Protein AF-A0A0L8VCC1-F1 (afdb_monomer_lite)

InterPro domains:
  IPR014061 Lon-like protease BrxL-like [PF13337] (2-53)
  IPR032341 MITD1, C-terminal phospholipase D-like domain [PF16565] (124-212)
  IPR038113 MITD1, C-terminal phospholipase D-like domain superfamily [G3DSA:3.30.870.30] (110-212)

Organism: NCBI:txid1409788

Foldseek 3Di:
DQLVVQLVVCQCVVPVVNDDDPVRSVVSSLVSLQVVVVVLVVVCVVDVVCVVVDDFRWDADPVVRDIDGRYYLVCQQDPVNVVVVVVVVVVVVPPDDDDDDDDDDDDLDDDDDDDDDDDPPRDPDACCVVPLSPCQPAQEEEAEEAPCQDPVSLVNVLSNLVSVLVRDDQPGAHEYEYEYHDDPVRVVVSVVSQVVSCVVSVVSRYRYYYDD

Secondary structure (DSSP, 8-state):
-HHHHHHHHHHHHH-TT----HHHHHHHHHHHHHHHHHHHHHHHHH-GGGGGG----EEE-TTT--EEEPPPHHHHH-HHHHHHHHHHHHHHH--S---------------------PPTT-----HIIIIIHHHTT-SEEEEE-TTTTSHHHHHHHHHHHHHHHHHS-TT--EEEEEE----TTTHHHHHHHHHHHHHHHHTTTEEEEEE-

Structure (mmCIF, N/CA/C/O backbone):
data_AF-A0A0L8VCC1-F1
#
_entry.id   AF-A0A0L8VCC1-F1
#
loop_
_atom_site.group_PDB
_atom_site.id
_atom_site.type_symbol
_atom_site.label_atom_id
_atom_site.label_alt_id
_atom_site.label_comp_id
_atom_site.label_asym_id
_atom_site.label_entity_id
_atom_site.label_seq_id
_atom_site.pdbx_PDB_ins_code
_atom_site.Cartn_x
_atom_site.Cartn_y
_atom_site.Cartn_z
_atom_site.occupancy
_atom_site.B_iso_or_equiv
_atom_site.auth_seq_id
_atom_site.auth_comp_id
_atom_site.auth_asym_id
_atom_site.auth_atom_id
_atom_site.pdbx_PDB_model_num
ATOM 1 N N . MET A 1 1 ? 16.469 6.449 -30.226 1.00 66.38 1 MET A N 1
ATOM 2 C CA . MET A 1 1 ? 17.530 5.449 -30.531 1.00 66.38 1 MET A CA 1
ATOM 3 C C . MET A 1 1 ? 18.027 4.701 -29.289 1.00 66.38 1 MET A C 1
ATOM 5 O O . MET A 1 1 ? 18.102 3.482 -29.354 1.00 66.38 1 MET A O 1
ATOM 9 N N . ALA A 1 2 ? 18.342 5.375 -28.173 1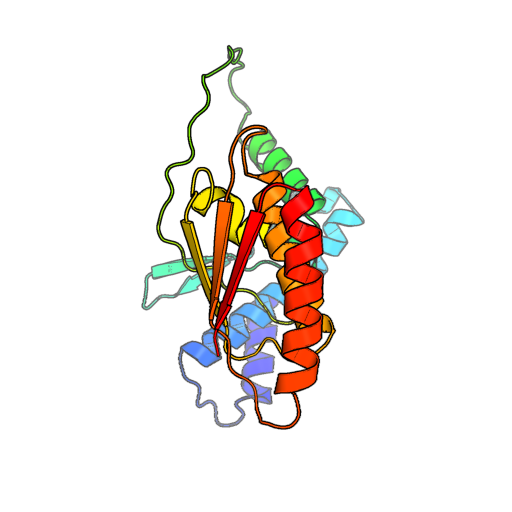.00 84.44 2 ALA A N 1
ATOM 10 C CA . ALA A 1 2 ? 18.934 4.735 -26.985 1.00 84.44 2 ALA A CA 1
ATOM 11 C C . ALA A 1 2 ? 18.072 3.614 -26.364 1.00 84.44 2 ALA A C 1
ATOM 13 O O . ALA A 1 2 ? 18.568 2.510 -26.177 1.00 84.44 2 ALA A O 1
ATOM 14 N N . ILE A 1 3 ? 16.772 3.857 -26.158 1.00 90.38 3 ILE A N 1
ATOM 15 C CA . ILE A 1 3 ? 15.832 2.883 -25.565 1.00 90.38 3 ILE A CA 1
ATOM 16 C C . ILE A 1 3 ? 15.789 1.574 -26.368 1.00 90.38 3 ILE A C 1
ATOM 18 O O . ILE A 1 3 ? 15.898 0.492 -25.806 1.00 90.38 3 ILE A O 1
ATOM 22 N N . ARG A 1 4 ? 15.727 1.654 -27.707 1.00 91.25 4 ARG A N 1
ATOM 23 C CA . ARG A 1 4 ? 15.721 0.464 -28.581 1.00 91.25 4 ARG A CA 1
ATOM 24 C C . ARG A 1 4 ? 16.999 -0.365 -28.444 1.00 91.25 4 ARG A C 1
ATOM 26 O O . ARG A 1 4 ? 16.939 -1.589 -28.510 1.00 91.25 4 ARG A O 1
ATOM 33 N N . LYS A 1 5 ? 18.151 0.295 -28.272 1.00 93.06 5 LYS A N 1
ATOM 34 C CA . LYS A 1 5 ? 19.434 -0.387 -28.052 1.00 93.06 5 LYS A CA 1
ATOM 35 C C . LYS A 1 5 ? 19.466 -1.066 -26.683 1.00 93.06 5 LYS A C 1
ATOM 37 O O . LYS A 1 5 ? 19.879 -2.217 -26.619 1.00 93.06 5 LYS A O 1
ATOM 42 N N . ALA A 1 6 ? 18.993 -0.385 -25.636 1.00 92.62 6 ALA A N 1
ATOM 43 C CA . ALA A 1 6 ? 18.894 -0.943 -24.288 1.00 92.62 6 ALA A CA 1
ATOM 44 C C . ALA A 1 6 ? 17.980 -2.176 -24.260 1.00 92.62 6 ALA A C 1
ATOM 46 O O . ALA A 1 6 ? 18.431 -3.252 -23.882 1.00 92.62 6 ALA A O 1
ATOM 47 N N . PHE A 1 7 ? 16.760 -2.059 -24.791 1.00 93.88 7 PHE A N 1
ATOM 48 C CA . PHE A 1 7 ? 15.839 -3.187 -24.942 1.00 93.88 7 PHE A CA 1
ATOM 49 C C . PHE A 1 7 ? 16.471 -4.347 -25.725 1.00 93.88 7 PHE A C 1
ATOM 51 O O . PHE A 1 7 ? 16.462 -5.484 -25.268 1.00 93.88 7 PHE A O 1
ATOM 58 N N . SER A 1 8 ? 17.098 -4.072 -26.877 1.00 92.50 8 SER A N 1
ATOM 59 C CA . SER A 1 8 ? 17.757 -5.122 -27.666 1.00 92.50 8 SER A CA 1
ATOM 60 C C . SER A 1 8 ? 18.893 -5.816 -26.907 1.00 92.50 8 SER A C 1
ATOM 62 O O . SER A 1 8 ? 19.106 -7.012 -27.103 1.00 92.50 8 SER A O 1
ATOM 64 N N . GLY A 1 9 ? 19.626 -5.084 -26.065 1.00 92.88 9 GLY A N 1
ATOM 65 C CA . GLY A 1 9 ? 20.647 -5.648 -25.185 1.00 92.88 9 GLY A CA 1
ATOM 66 C C . GLY A 1 9 ? 20.039 -6.555 -24.119 1.00 92.88 9 GLY A C 1
ATOM 67 O O . GLY A 1 9 ? 20.454 -7.704 -24.002 1.00 92.88 9 GLY A O 1
ATOM 68 N N . LEU A 1 10 ? 19.011 -6.075 -23.412 1.00 92.81 10 LEU A N 1
ATOM 69 C CA . LEU A 1 10 ? 18.305 -6.828 -22.370 1.00 92.81 10 LEU A CA 1
ATOM 70 C C . LEU A 1 10 ? 17.701 -8.125 -22.905 1.00 92.81 10 LEU A C 1
ATOM 72 O O . LEU A 1 10 ? 17.905 -9.180 -22.316 1.00 92.81 10 LEU A O 1
ATOM 76 N N . VAL A 1 11 ? 17.055 -8.072 -24.072 1.00 93.50 11 VAL A N 1
ATOM 77 C CA . VAL A 1 11 ? 16.515 -9.259 -24.749 1.00 93.50 11 VAL A CA 1
ATOM 78 C C . VAL A 1 11 ? 17.592 -10.320 -24.957 1.00 93.50 11 VAL A C 1
ATOM 80 O O . VAL A 1 11 ? 17.350 -11.491 -24.700 1.00 93.50 11 VAL A O 1
ATOM 83 N N . LYS A 1 12 ? 18.791 -9.931 -25.401 1.00 92.69 12 LYS A N 1
ATOM 84 C CA . LYS A 1 12 ? 19.880 -10.887 -25.649 1.00 92.69 12 LYS A CA 1
ATOM 85 C C . LYS A 1 12 ? 20.445 -11.488 -24.363 1.00 92.69 12 LYS A C 1
ATOM 87 O O . LYS A 1 12 ? 20.933 -12.611 -24.411 1.00 92.69 12 LYS A O 1
ATOM 92 N N . LEU A 1 13 ? 20.424 -10.734 -23.264 1.00 93.31 13 LEU A N 1
ATOM 93 C CA . LEU A 1 13 ? 20.953 -11.168 -21.971 1.00 93.31 13 LEU A CA 1
ATOM 94 C C . LEU A 1 13 ? 19.967 -12.069 -21.222 1.00 93.31 13 LEU A C 1
ATOM 96 O O . LEU A 1 13 ? 20.369 -13.113 -20.724 1.00 93.31 13 LEU A O 1
ATOM 100 N N . ILE A 1 14 ? 18.694 -11.673 -21.160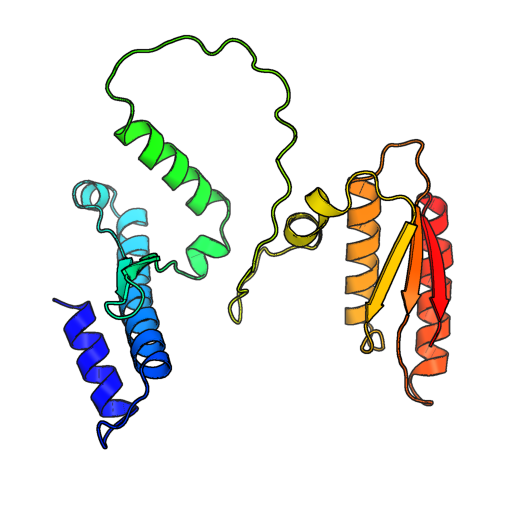 1.00 93.12 14 ILE A N 1
ATOM 101 C CA . ILE A 1 14 ? 17.662 -12.358 -20.367 1.00 93.12 14 ILE A CA 1
ATOM 102 C C . ILE A 1 14 ? 17.001 -13.485 -21.169 1.00 93.12 14 ILE A C 1
ATOM 104 O O . ILE A 1 14 ? 16.759 -14.561 -20.632 1.00 93.12 14 ILE A O 1
ATOM 108 N N . TYR A 1 15 ? 16.799 -13.285 -22.475 1.00 93.06 15 TYR A N 1
ATOM 109 C CA . TYR A 1 15 ? 16.196 -14.266 -23.384 1.00 93.06 15 TYR A CA 1
ATOM 110 C C . TYR A 1 15 ? 17.173 -14.646 -24.510 1.00 93.06 15 TYR A C 1
ATOM 112 O O . TYR A 1 15 ? 16.944 -14.319 -25.682 1.00 93.06 15 TYR A O 1
ATOM 120 N N . PRO A 1 16 ? 18.277 -15.358 -24.207 1.00 90.25 16 PRO A N 1
ATOM 121 C CA . PRO A 1 16 ? 19.300 -15.704 -25.199 1.00 90.25 16 PRO A CA 1
ATOM 122 C C . PRO A 1 16 ? 18.760 -16.588 -26.337 1.00 90.25 16 PRO A C 1
ATOM 124 O O . PRO A 1 16 ? 19.229 -16.502 -27.473 1.00 90.25 16 PRO A O 1
ATOM 127 N N . ASN A 1 17 ? 17.729 -17.393 -26.061 1.00 91.12 17 ASN A N 1
ATOM 128 C CA . ASN A 1 17 ? 17.005 -18.207 -27.044 1.00 91.12 17 ASN A CA 1
ATOM 129 C C . ASN A 1 17 ? 15.951 -17.415 -27.852 1.00 91.12 17 ASN A C 1
ATOM 131 O O . ASN A 1 17 ? 15.337 -17.978 -28.757 1.00 91.12 17 ASN A O 1
ATOM 135 N N . LYS A 1 18 ? 15.751 -16.122 -27.550 1.00 84.25 18 LYS A N 1
ATOM 136 C CA . LYS A 1 18 ? 14.777 -15.203 -28.170 1.00 84.25 18 LYS A CA 1
ATOM 137 C C . LYS A 1 18 ? 13.309 -15.618 -28.031 1.00 84.25 18 LYS A C 1
ATOM 139 O O . LYS A 1 18 ? 12.474 -15.147 -28.802 1.00 84.25 18 LYS A O 1
ATOM 144 N N . GLN A 1 19 ? 12.989 -16.481 -27.075 1.00 89.69 19 GLN A N 1
ATOM 145 C CA . GLN A 1 19 ? 11.608 -16.834 -26.764 1.00 89.69 19 GLN A CA 1
ATOM 146 C C . GLN A 1 19 ? 11.134 -15.956 -25.611 1.00 89.69 19 GLN A C 1
ATOM 148 O O . GLN A 1 19 ? 11.675 -16.058 -24.521 1.00 89.69 19 GLN A O 1
ATOM 153 N N . MET A 1 20 ? 10.156 -15.089 -25.866 1.00 89.81 20 MET A N 1
ATOM 154 C CA . MET A 1 20 ? 9.515 -14.261 -24.844 1.00 89.81 20 MET A CA 1
ATOM 155 C C . MET A 1 20 ? 8.037 -14.090 -25.182 1.00 89.81 20 MET A C 1
ATOM 157 O O . MET A 1 20 ? 7.658 -14.014 -26.356 1.00 89.81 20 MET A O 1
ATOM 161 N N . THR A 1 21 ? 7.211 -14.012 -24.154 1.00 91.94 21 THR A N 1
ATOM 162 C CA . THR A 1 21 ? 5.807 -13.622 -24.253 1.00 91.94 21 THR A CA 1
ATOM 163 C C . THR A 1 21 ? 5.677 -12.108 -24.427 1.00 91.94 21 THR A C 1
ATOM 165 O O . THR A 1 21 ? 6.616 -11.345 -24.194 1.00 91.94 21 THR A O 1
ATOM 168 N N . GLU A 1 22 ? 4.492 -11.642 -24.831 1.00 88.56 22 GLU A N 1
ATOM 169 C CA . GLU A 1 22 ? 4.228 -10.203 -24.948 1.00 88.56 22 GLU A CA 1
ATOM 170 C C . GLU A 1 22 ? 4.410 -9.485 -23.603 1.00 88.56 22 GLU A C 1
ATOM 172 O O . GLU A 1 22 ? 5.035 -8.431 -23.564 1.00 88.56 22 GLU A O 1
ATOM 177 N N . LYS A 1 23 ? 3.949 -10.083 -22.497 1.00 88.62 23 LYS A N 1
ATOM 178 C CA . LYS A 1 23 ? 4.082 -9.512 -21.148 1.00 88.62 23 LYS A CA 1
ATOM 179 C C . LYS A 1 23 ? 5.548 -9.294 -20.761 1.00 88.62 23 LYS A C 1
ATOM 181 O O . LYS A 1 23 ? 5.903 -8.212 -20.310 1.00 88.62 23 LYS A O 1
ATOM 186 N N . GLU A 1 24 ? 6.394 -10.288 -21.006 1.00 90.75 24 GLU A N 1
ATOM 187 C CA . GLU A 1 24 ? 7.833 -10.208 -20.729 1.00 90.75 24 GLU A CA 1
ATOM 188 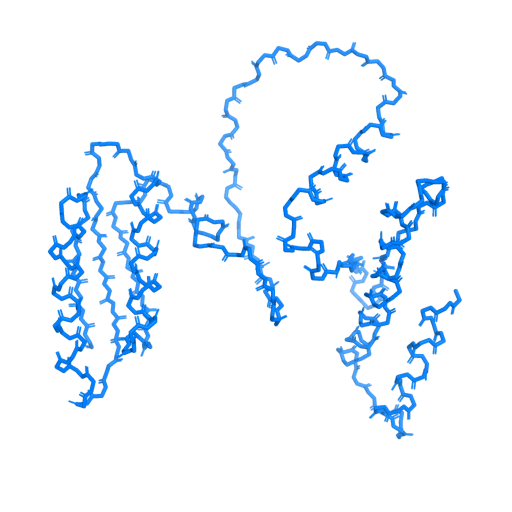C C . GLU A 1 24 ? 8.533 -9.171 -21.618 1.00 90.75 24 GLU A C 1
ATOM 190 O O . GLU A 1 24 ? 9.397 -8.420 -21.167 1.00 90.75 24 GLU A O 1
ATOM 195 N N . ALA A 1 25 ? 8.134 -9.073 -22.890 1.00 90.81 25 ALA A N 1
ATOM 196 C CA . ALA A 1 25 ? 8.656 -8.043 -23.781 1.00 90.81 25 ALA A CA 1
ATOM 197 C C . ALA A 1 25 ? 8.284 -6.631 -23.296 1.00 90.81 25 ALA A C 1
ATOM 199 O O . ALA A 1 25 ? 9.114 -5.724 -23.370 1.00 90.81 25 ALA A O 1
ATOM 200 N N . LEU A 1 26 ? 7.053 -6.446 -22.807 1.00 90.31 26 LEU A N 1
ATOM 201 C CA . LEU A 1 26 ? 6.587 -5.175 -22.252 1.00 90.31 26 LEU A CA 1
ATOM 202 C C . LEU A 1 26 ? 7.362 -4.790 -20.993 1.00 90.31 26 LEU A C 1
ATOM 204 O O . LEU A 1 26 ? 7.796 -3.649 -20.899 1.00 90.31 26 LEU A O 1
ATOM 208 N N . GLU A 1 27 ? 7.636 -5.740 -20.100 1.00 89.19 27 GLU A N 1
ATOM 209 C CA . GLU A 1 27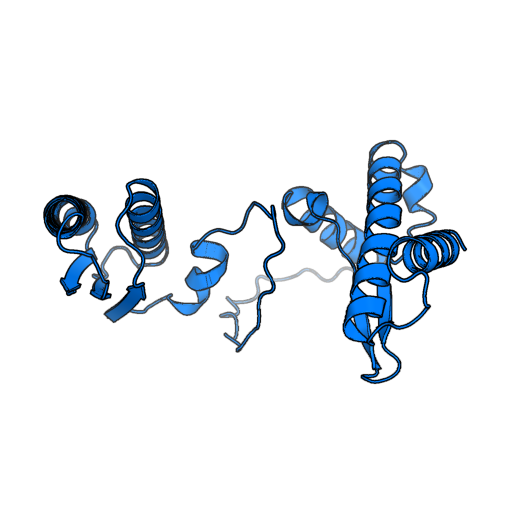 ? 8.436 -5.507 -18.892 1.00 89.19 27 GLU A CA 1
ATOM 210 C C . GLU A 1 27 ? 9.856 -5.010 -19.222 1.00 89.19 27 GLU A C 1
ATOM 212 O O . GLU A 1 27 ? 10.339 -4.027 -18.658 1.00 89.19 27 GLU A O 1
ATOM 217 N N . LEU A 1 28 ? 10.515 -5.616 -20.216 1.00 91.81 28 LEU A N 1
ATOM 218 C CA . LEU A 1 28 ? 11.836 -5.161 -20.663 1.00 91.81 28 LEU A CA 1
ATOM 219 C C . LEU A 1 28 ? 11.799 -3.786 -21.347 1.00 91.81 28 LEU A C 1
ATOM 221 O O . LEU A 1 28 ? 12.776 -3.032 -21.277 1.00 91.81 28 LEU A O 1
ATOM 225 N N . ILE A 1 29 ? 10.711 -3.464 -22.054 1.00 91.88 29 ILE A N 1
ATOM 226 C CA . ILE A 1 29 ? 10.511 -2.140 -22.656 1.00 91.88 29 ILE A CA 1
ATOM 227 C C . ILE A 1 29 ? 10.294 -1.097 -21.560 1.00 91.88 29 ILE A C 1
ATOM 229 O O . ILE A 1 29 ? 10.951 -0.056 -21.615 1.00 91.88 29 ILE A O 1
ATOM 233 N N . ASP A 1 30 ? 9.440 -1.385 -20.575 1.00 90.31 30 ASP A N 1
ATOM 234 C CA . ASP A 1 30 ? 9.188 -0.530 -19.412 1.00 90.31 30 ASP A CA 1
ATOM 235 C C . ASP A 1 30 ? 10.501 -0.192 -18.715 1.00 90.31 30 ASP A C 1
ATOM 237 O O . ASP A 1 30 ? 10.850 0.982 -18.595 1.00 90.31 30 ASP A O 1
ATOM 241 N N . PHE A 1 31 ? 11.300 -1.208 -18.385 1.00 90.56 31 PHE A N 1
ATOM 242 C CA . PHE A 1 31 ? 12.589 -1.016 -17.728 1.00 90.56 31 PHE A CA 1
ATOM 243 C C . PHE A 1 31 ? 13.571 -0.181 -18.572 1.00 90.56 31 PHE A C 1
ATOM 245 O O . PHE A 1 31 ? 14.251 0.718 -18.068 1.00 90.56 31 PHE A O 1
ATOM 252 N N . ALA A 1 32 ? 13.649 -0.431 -19.885 1.00 93.50 32 ALA A N 1
ATOM 253 C CA . ALA A 1 32 ? 14.532 0.321 -20.778 1.00 93.50 32 ALA A CA 1
ATOM 254 C C . ALA A 1 32 ? 14.116 1.796 -20.931 1.00 93.50 32 ALA A C 1
ATOM 256 O O . ALA A 1 32 ? 14.977 2.669 -21.106 1.00 93.50 32 ALA A O 1
ATOM 257 N N . ILE A 1 33 ? 12.810 2.077 -20.909 1.00 92.31 33 ILE A N 1
ATOM 258 C CA . ILE A 1 33 ? 12.262 3.435 -20.947 1.00 92.31 33 ILE A CA 1
ATOM 259 C C . ILE A 1 33 ? 12.505 4.128 -19.607 1.00 92.31 33 ILE A C 1
ATOM 261 O O . ILE A 1 33 ? 13.052 5.231 -19.611 1.00 92.31 33 ILE A O 1
ATOM 265 N N . GLU A 1 34 ? 12.184 3.473 -18.489 1.00 91.50 34 GLU A N 1
ATOM 266 C CA . GLU A 1 34 ? 12.372 4.001 -17.136 1.00 91.50 34 GLU A CA 1
ATOM 267 C C . GLU A 1 34 ? 13.834 4.385 -16.893 1.00 91.50 34 GLU A C 1
ATOM 269 O O . GLU A 1 34 ? 14.122 5.515 -16.505 1.00 91.50 34 GLU A O 1
ATOM 274 N N . GLY A 1 35 ? 14.783 3.499 -17.214 1.00 90.31 35 GLY A N 1
ATOM 275 C CA . GLY A 1 35 ? 16.207 3.787 -17.042 1.00 90.31 35 GLY A CA 1
ATOM 276 C C . GLY A 1 35 ? 16.676 4.994 -17.862 1.00 90.31 35 GLY A C 1
ATOM 277 O O . GLY A 1 35 ? 17.517 5.774 -17.412 1.00 90.31 35 GLY A O 1
ATOM 278 N N . ARG A 1 36 ? 16.116 5.204 -19.063 1.00 90.81 36 ARG A N 1
ATOM 279 C CA . ARG A 1 36 ? 16.427 6.395 -19.866 1.00 90.81 36 ARG A CA 1
ATOM 280 C C . ARG A 1 36 ? 15.776 7.653 -19.296 1.00 90.81 36 ARG A C 1
ATOM 282 O O . ARG A 1 36 ? 16.419 8.704 -19.342 1.00 90.81 36 ARG A O 1
ATOM 289 N N . LYS A 1 37 ? 14.540 7.538 -18.809 1.00 90.56 37 LYS A N 1
ATOM 290 C CA . LYS A 1 37 ? 13.792 8.616 -18.164 1.00 90.56 37 LYS A CA 1
ATOM 291 C C . LYS A 1 37 ? 14.517 9.092 -16.913 1.00 90.56 37 LYS A C 1
ATOM 293 O O . LYS A 1 37 ? 14.893 10.251 -16.875 1.00 90.56 37 LYS A O 1
ATOM 298 N N . ARG A 1 38 ? 14.912 8.184 -16.015 1.00 90.06 38 ARG A N 1
ATOM 299 C CA . ARG A 1 38 ? 15.674 8.496 -14.793 1.00 90.06 38 ARG A CA 1
ATOM 300 C C . ARG A 1 38 ? 16.905 9.361 -15.064 1.00 90.06 38 ARG A C 1
ATOM 302 O O . ARG A 1 38 ? 17.105 10.373 -14.410 1.00 90.06 38 ARG A O 1
ATOM 309 N N . VAL A 1 39 ? 17.712 9.011 -16.068 1.00 89.00 39 VAL A N 1
ATOM 310 C CA . VAL A 1 39 ? 18.885 9.826 -16.442 1.00 89.00 39 VAL A CA 1
ATOM 311 C C . VAL A 1 39 ? 18.474 11.204 -16.960 1.00 89.00 39 VAL A C 1
ATOM 313 O O . VAL A 1 39 ? 19.157 12.187 -16.699 1.00 89.00 39 VAL A O 1
ATOM 316 N N . LYS A 1 40 ? 17.389 11.283 -17.733 1.00 88.12 40 LYS A N 1
ATOM 317 C CA . LYS A 1 40 ? 16.902 12.547 -18.288 1.00 88.12 40 LYS A CA 1
ATOM 318 C C . LYS A 1 40 ? 16.299 13.457 -17.223 1.00 88.12 40 LYS A C 1
ATOM 320 O O . LYS A 1 40 ? 16.609 14.638 -17.245 1.00 88.12 40 LYS A O 1
ATOM 325 N N . ASP A 1 41 ? 15.568 12.901 -16.271 1.00 86.19 41 ASP A N 1
ATOM 326 C CA . ASP A 1 41 ? 14.989 13.627 -15.141 1.00 86.19 41 ASP A CA 1
ATOM 327 C C . ASP A 1 41 ? 16.078 14.291 -14.303 1.00 86.19 41 ASP A C 1
ATOM 329 O O . ASP A 1 41 ? 16.012 15.482 -14.023 1.00 86.19 41 ASP A O 1
ATOM 333 N N . GLN A 1 42 ? 17.147 13.551 -14.002 1.00 85.62 42 GLN A N 1
ATOM 334 C CA . GLN A 1 42 ? 18.300 14.103 -13.291 1.00 85.62 42 GLN A CA 1
ATOM 335 C C . GLN A 1 42 ? 18.996 15.218 -14.086 1.00 85.62 42 GLN A C 1
ATOM 337 O O . GLN A 1 42 ? 19.456 16.190 -13.500 1.00 85.62 42 GLN A O 1
ATOM 342 N N . LEU A 1 43 ? 19.054 15.118 -15.420 1.00 86.12 43 LEU A N 1
ATOM 343 C CA . LEU A 1 43 ? 19.602 16.195 -16.251 1.00 86.12 43 LEU A CA 1
ATOM 344 C C . LEU A 1 43 ? 18.726 17.451 -16.226 1.00 86.12 43 LEU A C 1
ATOM 346 O O . LEU A 1 43 ? 19.284 18.540 -16.202 1.00 86.12 43 LEU A O 1
ATOM 350 N N . TYR A 1 44 ? 17.397 17.307 -16.208 1.00 86.06 44 TYR A N 1
ATOM 351 C CA . TYR A 1 44 ? 16.479 18.448 -16.109 1.00 86.06 44 TYR A CA 1
ATOM 352 C C . TYR A 1 44 ? 16.619 19.186 -14.774 1.00 86.06 44 TYR A C 1
ATOM 354 O O . TYR A 1 44 ? 16.559 20.408 -14.756 1.00 86.06 44 TYR A O 1
ATOM 362 N N . ILE A 1 45 ? 16.869 18.460 -13.679 1.00 82.94 45 ILE A N 1
ATOM 363 C CA . ILE A 1 45 ? 17.124 19.056 -12.356 1.00 82.94 45 ILE A CA 1
ATOM 364 C C . ILE A 1 45 ? 18.447 19.842 -12.340 1.00 82.94 45 ILE A C 1
ATOM 366 O O . ILE A 1 45 ? 18.557 20.860 -11.666 1.00 82.94 45 ILE A O 1
ATOM 370 N N . ILE A 1 46 ? 19.471 19.356 -13.048 1.00 84.62 46 ILE A N 1
ATOM 371 C CA . ILE A 1 46 ? 20.812 19.960 -13.040 1.00 84.62 46 ILE A CA 1
ATOM 372 C C . ILE A 1 46 ? 20.900 21.171 -13.977 1.00 84.62 46 ILE A C 1
ATOM 374 O O . ILE A 1 46 ? 21.638 22.112 -13.685 1.00 84.62 46 ILE A O 1
ATOM 378 N N . ASP A 1 47 ? 20.205 21.131 -15.113 1.00 85.75 47 ASP A N 1
ATOM 379 C CA . ASP A 1 47 ? 20.296 22.148 -16.159 1.00 85.75 47 ASP A CA 1
ATOM 380 C C . ASP A 1 47 ? 18.952 22.312 -16.890 1.00 85.75 47 ASP A C 1
ATOM 382 O O . ASP A 1 47 ? 18.511 21.461 -17.671 1.00 85.75 47 ASP A O 1
ATOM 386 N N . GLU A 1 48 ? 18.311 23.454 -16.642 1.00 82.31 48 GLU A N 1
ATOM 387 C CA . GLU A 1 48 ? 16.991 23.812 -17.164 1.00 82.31 48 GLU A CA 1
ATOM 388 C C . GLU A 1 48 ? 16.965 23.960 -18.691 1.00 82.31 48 GLU A C 1
ATOM 390 O O . GLU A 1 48 ? 15.915 23.784 -19.303 1.00 82.31 48 GLU A O 1
ATOM 395 N N . THR A 1 49 ? 18.103 24.195 -19.354 1.00 83.69 49 THR A N 1
ATOM 396 C CA . THR A 1 49 ? 18.140 24.314 -20.826 1.00 83.69 49 THR A CA 1
ATOM 397 C C . THR A 1 49 ? 17.726 23.017 -21.525 1.00 83.69 49 THR A C 1
ATOM 399 O O . THR A 1 49 ? 17.262 23.018 -22.668 1.00 83.69 49 THR A O 1
ATOM 402 N N . PHE A 1 50 ? 17.815 21.877 -20.831 1.00 80.19 50 PHE A N 1
ATOM 403 C CA . PHE A 1 50 ? 17.319 20.611 -21.354 1.00 80.19 50 PHE A CA 1
ATOM 404 C C . PHE A 1 50 ? 15.784 20.541 -21.419 1.00 80.19 50 PHE A C 1
ATOM 406 O O . PHE A 1 50 ? 15.277 19.719 -22.191 1.00 80.19 50 PHE A O 1
ATOM 413 N N . LEU A 1 51 ? 15.049 21.391 -20.686 1.00 76.88 51 LEU A N 1
ATOM 414 C CA . LEU A 1 51 ? 13.580 21.466 -20.730 1.00 76.88 51 LEU A CA 1
ATOM 415 C C . LEU A 1 51 ? 13.065 21.938 -22.093 1.00 76.88 51 LEU A C 1
ATOM 417 O O . LEU A 1 51 ? 12.014 21.476 -22.532 1.00 76.88 51 LEU A O 1
ATOM 421 N N . GLU A 1 52 ? 13.839 22.748 -22.823 1.00 75.38 52 GLU A N 1
ATOM 422 C CA . GLU A 1 52 ? 13.501 23.179 -24.191 1.00 75.38 52 GLU A CA 1
ATOM 423 C C . GLU A 1 52 ? 13.302 21.991 -25.150 1.00 75.38 52 GLU A C 1
ATOM 425 O O . GLU A 1 52 ? 12.604 22.090 -26.156 1.00 75.38 52 GLU A O 1
ATOM 430 N N . ASN A 1 53 ? 13.903 20.840 -24.828 1.00 76.75 53 ASN A N 1
ATOM 431 C CA . ASN A 1 53 ? 13.755 19.584 -25.555 1.00 76.75 53 ASN A CA 1
ATOM 432 C C . ASN A 1 53 ? 13.210 18.482 -24.629 1.00 76.75 53 ASN A C 1
ATOM 434 O O . ASN A 1 53 ? 13.794 17.389 -24.534 1.00 76.75 53 ASN A O 1
ATOM 438 N N . LYS A 1 54 ? 12.109 18.768 -23.916 1.00 80.44 54 LYS A N 1
ATOM 439 C CA . LYS A 1 54 ? 11.381 17.784 -23.099 1.00 80.44 54 LYS A CA 1
ATOM 440 C C . LYS A 1 54 ? 10.985 16.579 -23.962 1.00 80.44 54 LYS A C 1
ATOM 442 O O . LYS A 1 54 ? 10.530 16.715 -25.097 1.00 80.44 54 LYS A O 1
ATOM 447 N N . VAL A 1 55 ? 11.243 15.377 -23.449 1.00 82.69 55 VAL A N 1
ATOM 448 C CA . VAL A 1 55 ? 10.995 14.117 -24.163 1.00 82.69 55 VAL A CA 1
ATOM 449 C C . VAL A 1 55 ? 9.892 13.347 -23.461 1.00 82.69 55 VAL A C 1
ATOM 451 O O . VAL A 1 55 ? 10.030 13.009 -22.289 1.00 82.69 55 VAL A O 1
ATOM 454 N N . ASP A 1 56 ? 8.859 12.972 -24.211 1.00 82.62 56 ASP A N 1
ATOM 455 C CA . ASP A 1 56 ? 7.803 12.102 -23.701 1.00 82.62 56 ASP A CA 1
ATOM 456 C C . ASP A 1 56 ? 8.258 10.643 -23.638 1.00 82.62 56 ASP A C 1
ATOM 458 O O . ASP A 1 56 ? 8.639 10.024 -24.640 1.00 82.62 56 ASP A O 1
ATOM 462 N N . PHE A 1 57 ? 8.155 10.054 -22.451 1.00 87.75 57 PHE A N 1
ATOM 463 C CA . PHE A 1 57 ? 8.505 8.660 -22.198 1.00 87.75 57 PHE A CA 1
ATOM 464 C C . PHE A 1 57 ? 7.259 7.774 -22.190 1.00 87.75 57 PHE A C 1
ATOM 466 O O . PHE A 1 57 ? 6.749 7.375 -21.148 1.00 87.75 57 PHE A O 1
ATOM 473 N N . CYS A 1 58 ? 6.767 7.446 -23.385 1.00 86.56 58 CYS A N 1
ATOM 474 C CA . CYS A 1 58 ? 5.614 6.566 -23.560 1.00 86.56 58 CYS A CA 1
ATOM 475 C C . CYS A 1 58 ? 5.809 5.563 -24.704 1.00 86.56 58 CYS A C 1
ATOM 477 O O . CYS A 1 58 ? 6.637 5.749 -25.600 1.00 86.56 58 CYS A O 1
ATOM 479 N N . TYR A 1 59 ? 5.012 4.497 -24.696 1.00 86.62 59 TYR A N 1
ATOM 480 C CA . TYR A 1 59 ? 4.891 3.573 -25.822 1.00 86.62 59 TYR A CA 1
ATOM 481 C C . TYR A 1 59 ? 3.433 3.187 -26.056 1.00 86.62 59 TYR A C 1
ATOM 483 O O . TYR A 1 59 ? 2.553 3.406 -25.226 1.00 86.62 59 TYR A O 1
ATOM 491 N N . THR A 1 60 ? 3.160 2.637 -27.235 1.00 87.00 60 THR A N 1
ATOM 492 C CA . THR A 1 60 ? 1.831 2.154 -27.606 1.00 87.00 60 THR A CA 1
ATOM 493 C C . THR A 1 60 ? 1.918 0.675 -27.909 1.00 87.00 60 THR A C 1
ATOM 495 O O . THR A 1 60 ? 2.674 0.255 -28.790 1.00 87.00 60 THR A O 1
ATOM 498 N N . VAL A 1 61 ? 1.132 -0.111 -27.186 1.00 87.12 61 VAL A N 1
ATOM 499 C CA . VAL A 1 61 ? 1.029 -1.546 -27.423 1.00 87.12 61 VAL A CA 1
ATOM 500 C C . VAL A 1 61 ? 0.164 -1.756 -28.663 1.00 87.12 61 VAL A C 1
ATOM 502 O O . VAL A 1 61 ? -0.981 -1.317 -28.710 1.00 87.12 61 VAL A O 1
ATOM 505 N N . LYS A 1 62 ? 0.705 -2.392 -29.707 1.00 83.62 62 LYS A N 1
ATOM 506 C CA . LYS A 1 62 ? -0.011 -2.541 -30.988 1.00 83.62 62 LYS A CA 1
ATOM 507 C C . LYS A 1 62 ? -1.223 -3.471 -30.903 1.00 83.62 62 LYS A C 1
ATOM 509 O O . LYS A 1 62 ? -2.167 -3.268 -31.659 1.00 83.62 62 LYS A O 1
ATOM 514 N N . SER A 1 63 ? -1.189 -4.462 -30.013 1.00 81.00 63 SER A N 1
ATOM 515 C CA . SER A 1 63 ? -2.270 -5.433 -29.807 1.00 81.00 63 SER A CA 1
ATOM 516 C C . SER A 1 63 ? -3.506 -4.777 -29.182 1.00 81.00 63 SER A C 1
ATOM 518 O O . SER A 1 63 ? -4.604 -4.901 -29.714 1.00 81.00 63 SER A O 1
ATOM 520 N N . SER A 1 64 ? -3.321 -4.010 -28.105 1.00 80.06 64 SER A N 1
ATOM 521 C CA . SER A 1 64 ? -4.403 -3.356 -27.357 1.00 80.06 64 SER A CA 1
ATOM 522 C C . SER A 1 64 ? -4.673 -1.906 -27.770 1.00 80.06 64 SER A C 1
ATOM 524 O O . SER A 1 64 ? -5.653 -1.314 -27.327 1.00 80.06 64 SER A O 1
ATOM 526 N N . LYS A 1 65 ? -3.794 -1.302 -28.583 1.00 83.94 65 LYS A N 1
ATOM 527 C CA . LYS A 1 65 ? -3.748 0.142 -28.895 1.00 83.94 65 LYS A CA 1
ATOM 528 C C . LYS A 1 65 ? -3.676 1.052 -27.657 1.00 83.94 65 LYS A C 1
ATOM 530 O O . LYS A 1 65 ? -3.863 2.261 -27.777 1.00 83.94 65 LYS A O 1
ATOM 535 N N . LYS A 1 66 ? -3.365 0.503 -26.478 1.00 82.69 66 LYS A N 1
ATOM 536 C CA . LYS A 1 66 ? -3.232 1.264 -25.233 1.00 82.69 66 LYS A CA 1
ATOM 537 C C . LYS A 1 66 ? -1.904 2.022 -25.238 1.00 82.69 66 LYS A C 1
ATOM 539 O O . LYS A 1 66 ? -0.846 1.438 -25.496 1.00 82.69 66 LYS A O 1
ATOM 544 N N . LYS A 1 67 ? -1.962 3.327 -24.966 1.00 85.19 67 LYS A N 1
ATOM 545 C CA . LYS A 1 67 ? -0.780 4.157 -24.706 1.00 85.19 67 LYS A CA 1
ATOM 546 C C . LYS A 1 67 ? -0.405 4.001 -23.232 1.00 85.19 67 LYS A C 1
ATOM 548 O O . LYS A 1 67 ? -1.258 4.171 -22.367 1.00 85.19 67 LYS A O 1
ATOM 553 N N . VAL A 1 68 ? 0.851 3.665 -22.966 1.00 84.06 68 VAL A N 1
ATOM 554 C CA . VAL A 1 68 ? 1.401 3.506 -21.617 1.00 84.06 68 VAL A CA 1
ATOM 555 C C . VAL A 1 68 ? 2.432 4.606 -21.397 1.00 84.06 68 VAL A C 1
ATOM 557 O O . VAL A 1 68 ? 3.354 4.759 -22.203 1.00 84.06 68 VAL A O 1
ATOM 560 N N . ASN A 1 69 ? 2.242 5.397 -20.340 1.00 85.69 69 ASN A N 1
ATOM 561 C CA . ASN A 1 69 ? 3.234 6.355 -19.860 1.00 85.69 69 ASN A CA 1
ATOM 562 C C . ASN A 1 69 ? 4.103 5.663 -18.805 1.00 85.69 69 ASN A C 1
ATOM 564 O O . ASN A 1 69 ? 3.574 5.007 -17.907 1.00 85.69 69 ASN A O 1
ATOM 568 N N . VAL A 1 70 ? 5.421 5.772 -18.945 1.00 85.56 70 VAL A N 1
ATOM 569 C CA . VAL A 1 70 ? 6.376 5.148 -18.032 1.00 85.56 70 VAL A CA 1
ATOM 570 C C . VAL A 1 70 ? 6.905 6.219 -17.096 1.00 85.56 70 VAL A C 1
ATOM 572 O O . VAL A 1 70 ? 7.577 7.146 -17.542 1.00 85.56 70 VAL A O 1
ATOM 575 N N . GLU A 1 71 ? 6.626 6.076 -15.804 1.00 86.62 71 GLU A N 1
ATOM 576 C CA . GLU A 1 71 ? 7.200 6.912 -14.746 1.00 86.62 71 GLU A CA 1
ATOM 577 C C . GLU A 1 71 ? 8.323 6.214 -13.979 1.00 86.62 71 GLU A C 1
ATOM 579 O O . GLU A 1 71 ? 8.431 4.985 -14.002 1.00 86.62 71 GLU A O 1
ATOM 584 N N . THR A 1 72 ? 9.160 7.016 -13.321 1.00 86.06 72 THR A N 1
ATOM 585 C CA . THR A 1 72 ? 10.249 6.579 -12.435 1.00 86.06 72 THR A CA 1
ATOM 586 C C . THR A 1 72 ? 9.768 6.509 -10.985 1.00 86.06 72 THR A C 1
ATOM 588 O O . THR A 1 72 ? 8.865 7.246 -10.589 1.00 86.06 72 THR A O 1
ATOM 591 N N . LEU A 1 73 ? 10.358 5.624 -10.172 1.00 83.31 73 LEU A N 1
ATOM 592 C CA . LEU A 1 73 ? 10.004 5.524 -8.748 1.00 83.31 73 LEU A CA 1
ATOM 593 C C . LEU A 1 73 ? 10.314 6.814 -7.986 1.00 83.31 73 LEU A C 1
ATOM 595 O O . LEU A 1 73 ? 9.549 7.197 -7.111 1.00 83.31 73 LEU A O 1
ATOM 599 N N . GLU A 1 74 ? 11.405 7.495 -8.331 1.00 81.19 74 GLU A N 1
ATOM 600 C CA . GLU A 1 74 ? 11.797 8.763 -7.718 1.00 81.19 74 GLU A CA 1
ATOM 601 C C . GLU A 1 74 ? 10.691 9.816 -7.875 1.00 81.19 74 GLU A C 1
ATOM 603 O O . GLU A 1 74 ? 10.260 10.401 -6.886 1.00 81.19 74 GLU A O 1
ATOM 608 N N . ARG A 1 75 ? 10.135 9.962 -9.088 1.00 80.12 75 ARG A N 1
ATOM 609 C CA . ARG A 1 75 ? 8.998 10.861 -9.338 1.00 80.12 75 ARG A CA 1
ATOM 610 C C . ARG A 1 75 ? 7.703 10.423 -8.660 1.00 80.12 75 ARG A C 1
ATOM 612 O O . ARG A 1 75 ? 6.913 11.271 -8.270 1.00 80.12 75 ARG A O 1
ATOM 619 N N . LEU A 1 76 ? 7.450 9.118 -8.556 1.00 80.88 76 LEU A N 1
ATOM 620 C CA . LEU A 1 76 ? 6.249 8.617 -7.876 1.00 80.88 76 LEU A CA 1
ATOM 621 C C . LEU A 1 76 ? 6.315 8.822 -6.357 1.00 80.88 76 LEU A C 1
ATOM 623 O O . LEU A 1 76 ? 5.273 8.957 -5.722 1.00 80.88 76 LEU A O 1
ATOM 627 N N . ASN A 1 77 ? 7.522 8.825 -5.790 1.00 79.38 77 ASN A N 1
ATOM 628 C CA . ASN A 1 77 ? 7.746 8.975 -4.357 1.00 79.38 77 ASN A CA 1
ATOM 629 C C . ASN A 1 77 ? 7.756 10.447 -3.918 1.00 79.38 77 ASN A C 1
ATOM 631 O O . ASN A 1 77 ? 7.286 10.747 -2.821 1.00 79.38 77 ASN A O 1
ATOM 635 N N . ASP A 1 78 ? 8.271 11.350 -4.756 1.00 73.69 78 ASP A N 1
ATOM 636 C CA . ASP A 1 78 ? 8.311 12.786 -4.478 1.00 73.69 78 ASP A CA 1
ATOM 637 C C . ASP A 1 78 ? 7.067 13.488 -5.040 1.00 73.69 78 ASP A C 1
ATOM 639 O O . ASP A 1 78 ? 7.001 13.862 -6.214 1.00 73.69 78 ASP A O 1
ATOM 643 N N . ALA A 1 79 ? 6.070 13.699 -4.175 1.00 55.75 79 ALA A N 1
ATOM 644 C CA . ALA A 1 79 ? 4.827 14.388 -4.529 1.00 55.75 79 ALA A CA 1
ATOM 645 C C . ALA A 1 79 ? 5.059 15.807 -5.098 1.00 55.75 79 ALA A C 1
ATOM 647 O O . ALA A 1 79 ? 4.344 16.210 -6.015 1.00 55.75 79 ALA A O 1
ATOM 648 N N . ASP A 1 80 ? 6.086 16.525 -4.626 1.00 54.16 80 ASP A N 1
ATOM 649 C CA . ASP A 1 80 ? 6.429 17.882 -5.088 1.00 54.16 80 ASP A CA 1
ATOM 650 C C . ASP A 1 80 ? 6.938 17.918 -6.539 1.00 54.16 80 ASP A C 1
ATOM 652 O O . ASP A 1 80 ? 6.585 18.820 -7.297 1.00 54.16 80 ASP A O 1
ATOM 656 N N . LEU A 1 81 ? 7.713 16.917 -6.976 1.00 51.06 81 LEU A N 1
ATOM 657 C CA . LEU A 1 81 ? 8.221 16.852 -8.356 1.00 51.06 81 LEU A CA 1
ATOM 658 C C . LEU A 1 81 ? 7.107 16.526 -9.365 1.00 51.06 81 LEU A C 1
ATOM 660 O O . LEU A 1 81 ? 7.151 16.977 -10.508 1.00 51.06 81 LEU A O 1
ATOM 664 N N . SER A 1 82 ? 6.100 15.761 -8.935 1.00 48.31 82 SER A N 1
ATOM 665 C CA . SER A 1 82 ? 4.913 15.418 -9.731 1.00 48.31 82 SER A CA 1
ATOM 666 C C . SER A 1 82 ? 3.944 16.600 -9.889 1.00 48.31 82 SER A C 1
ATOM 668 O O . SER A 1 82 ? 3.327 16.763 -10.943 1.00 48.31 82 SER A O 1
ATOM 670 N N . LEU A 1 83 ? 3.817 17.445 -8.858 1.00 45.97 83 LEU A N 1
ATOM 671 C CA . LEU A 1 83 ? 2.989 18.656 -8.883 1.00 45.97 83 LEU A CA 1
ATOM 672 C C . LEU A 1 83 ? 3.633 19.776 -9.708 1.00 45.97 83 LEU A C 1
ATOM 674 O O . LEU A 1 83 ? 2.951 20.356 -10.549 1.00 45.97 83 LEU A O 1
ATOM 678 N N . ALA A 1 84 ? 4.941 20.003 -9.555 1.00 46.41 84 ALA A N 1
ATOM 679 C CA . ALA A 1 84 ? 5.668 21.017 -10.320 1.00 46.41 84 ALA A CA 1
ATOM 680 C C . ALA A 1 84 ? 5.576 20.785 -11.840 1.00 46.41 84 ALA A C 1
ATOM 682 O O . ALA A 1 84 ? 5.440 21.733 -12.603 1.00 46.41 84 ALA A O 1
ATOM 683 N N . GLU A 1 85 ? 5.585 19.530 -12.308 1.00 50.22 85 GLU A N 1
ATOM 684 C CA . GLU A 1 85 ? 5.388 19.238 -13.735 1.00 50.22 85 GLU A CA 1
ATOM 685 C C . GLU A 1 85 ? 3.938 19.392 -14.205 1.00 50.22 85 GLU A C 1
ATOM 687 O O . GLU A 1 85 ? 3.742 19.763 -15.358 1.00 50.22 85 GLU A O 1
ATOM 692 N N . LYS A 1 86 ? 2.931 19.161 -13.348 1.00 49.19 86 LYS A N 1
ATOM 693 C CA . LYS A 1 86 ? 1.538 19.493 -13.694 1.00 49.19 86 LYS A CA 1
ATOM 694 C C . LYS A 1 86 ? 1.362 20.998 -13.863 1.00 49.19 86 LYS A C 1
ATOM 696 O O . LYS A 1 86 ? 0.729 21.410 -14.825 1.00 49.19 86 LYS A O 1
ATOM 701 N N . GLU A 1 87 ? 1.971 21.797 -12.990 1.00 41.06 87 GLU A N 1
ATOM 702 C CA . GLU A 1 87 ? 1.968 23.259 -13.106 1.00 41.06 87 GLU A CA 1
ATOM 703 C C . GLU A 1 87 ? 2.743 23.727 -14.352 1.00 41.06 87 GLU A C 1
ATOM 705 O O . GLU A 1 87 ? 2.237 24.545 -15.113 1.00 41.06 87 GLU A O 1
ATOM 710 N N . LEU A 1 88 ? 3.913 23.144 -14.640 1.00 45.28 88 LEU A N 1
ATOM 711 C CA . LEU A 1 88 ? 4.707 23.464 -15.838 1.00 45.28 88 LEU A CA 1
ATOM 712 C C . LEU A 1 88 ? 4.028 23.035 -17.154 1.00 45.28 88 LEU A C 1
ATOM 714 O O . LEU A 1 88 ? 4.146 23.735 -18.161 1.00 45.28 88 LEU A O 1
ATOM 718 N N . ASP A 1 89 ? 3.326 21.896 -17.174 1.00 44.09 89 ASP A N 1
ATOM 719 C CA . ASP A 1 89 ? 2.555 21.448 -18.341 1.00 44.09 89 ASP A CA 1
ATOM 720 C C . ASP A 1 89 ? 1.278 22.295 -18.523 1.00 44.09 89 ASP A C 1
ATOM 722 O O . ASP A 1 89 ? 0.889 22.575 -19.660 1.00 44.09 89 ASP A O 1
ATOM 726 N N . GLU A 1 90 ? 0.650 22.772 -17.442 1.00 42.06 90 GLU A N 1
ATOM 727 C CA . GLU A 1 90 ? -0.458 23.737 -17.505 1.00 42.06 90 GLU A CA 1
ATOM 728 C C . GLU A 1 90 ? 0.014 25.117 -18.007 1.00 42.06 90 GLU A C 1
ATOM 730 O O . GLU A 1 90 ? -0.604 25.676 -18.919 1.00 42.06 90 GLU A O 1
ATOM 735 N N . GLU A 1 91 ? 1.161 25.619 -17.537 1.00 41.78 91 GLU A N 1
ATOM 736 C CA . GLU A 1 91 ? 1.747 26.890 -17.993 1.00 41.78 91 GLU A CA 1
ATOM 737 C C . GLU A 1 91 ? 2.166 26.865 -19.473 1.00 41.78 91 GLU A C 1
ATOM 739 O O . GLU A 1 91 ? 1.979 27.853 -20.190 1.00 41.78 91 GLU A O 1
ATOM 744 N N . PHE A 1 92 ? 2.670 25.734 -19.983 1.00 38.75 92 PHE A N 1
ATOM 745 C CA . PHE A 1 92 ? 2.994 25.595 -21.410 1.00 38.75 92 PHE A CA 1
ATOM 746 C C . PHE A 1 92 ? 1.755 25.493 -22.312 1.00 38.75 92 PHE A C 1
ATOM 748 O O . PHE A 1 92 ? 1.849 25.749 -23.518 1.00 38.75 92 PHE A O 1
ATOM 755 N N . THR A 1 93 ? 0.592 25.148 -21.751 1.00 37.53 93 THR A N 1
ATOM 756 C CA . THR A 1 93 ? -0.665 25.019 -22.503 1.00 37.53 93 THR A CA 1
ATOM 757 C C . THR A 1 93 ? -1.504 26.309 -22.465 1.00 37.53 93 THR A C 1
ATOM 759 O O . THR A 1 93 ? -2.301 26.546 -23.375 1.00 37.53 93 THR A O 1
ATOM 762 N N . GLU A 1 94 ? -1.282 27.203 -21.495 1.00 36.59 94 GLU A N 1
ATOM 763 C CA . GLU A 1 94 ? -2.001 28.478 -21.343 1.00 36.59 94 GLU A CA 1
ATOM 764 C C . GLU A 1 94 ? -1.234 29.705 -21.875 1.00 36.59 94 GLU A C 1
ATOM 766 O O . GLU A 1 94 ? -1.065 30.723 -21.208 1.00 36.59 94 GLU A O 1
ATOM 771 N N . SER A 1 95 ? -0.859 29.696 -23.154 1.00 35.06 95 SER A N 1
ATOM 772 C CA . SER A 1 95 ? -0.682 30.956 -23.895 1.00 35.06 95 SER A CA 1
ATOM 773 C C . SER A 1 95 ? -1.968 31.296 -24.645 1.00 35.06 95 SER A C 1
ATOM 775 O O . SER A 1 95 ? -2.072 31.098 -25.854 1.00 35.06 95 SER A O 1
ATOM 777 N N . GLY A 1 96 ? -2.971 31.814 -23.926 1.00 32.91 96 GLY A N 1
ATOM 778 C CA . GLY A 1 96 ? -4.166 32.362 -24.569 1.00 32.91 96 GLY A CA 1
ATOM 779 C C . GLY A 1 96 ? -5.383 32.580 -23.675 1.00 32.91 96 GLY A C 1
ATOM 780 O O . GLY A 1 96 ? -6.311 31.783 -23.686 1.00 32.91 96 GLY A O 1
ATOM 781 N N . THR A 1 97 ? -5.465 33.784 -23.102 1.00 27.19 97 THR A N 1
ATOM 782 C CA . THR A 1 97 ? -6.672 34.443 -22.549 1.00 27.19 97 THR A CA 1
ATOM 783 C C . THR A 1 97 ? -7.041 34.114 -21.098 1.00 27.19 97 THR A C 1
ATOM 785 O O . THR A 1 97 ? -7.803 33.204 -20.794 1.00 27.19 97 THR A O 1
ATOM 788 N N . ARG A 1 98 ? -6.575 34.996 -20.210 1.00 35.50 98 ARG A N 1
ATOM 789 C CA . ARG A 1 98 ? -6.978 35.149 -18.808 1.00 35.50 98 ARG A CA 1
ATOM 790 C C . ARG A 1 98 ? -8.503 35.325 -18.704 1.00 35.50 98 ARG A C 1
ATOM 792 O O . ARG A 1 98 ? -9.038 36.327 -19.180 1.00 35.50 98 ARG A O 1
ATOM 799 N N . LYS A 1 99 ? -9.193 34.391 -18.047 1.00 30.09 99 LYS A N 1
ATOM 800 C CA . LYS A 1 99 ? -10.487 34.646 -17.403 1.00 30.09 99 LYS A CA 1
ATOM 801 C C . LYS A 1 99 ? -10.355 34.331 -15.921 1.00 30.09 99 LYS A C 1
ATOM 803 O O . LYS A 1 99 ? -9.893 33.261 -15.544 1.00 30.09 99 LYS A O 1
ATOM 808 N N . GLU A 1 100 ? -10.720 35.321 -15.120 1.00 35.69 100 GLU A N 1
ATOM 809 C CA . GLU A 1 100 ? -10.838 35.261 -13.668 1.00 35.69 100 GLU A CA 1
ATOM 810 C C . GLU A 1 100 ? -11.711 34.059 -13.283 1.00 35.69 100 GLU A C 1
ATOM 812 O O . GLU A 1 100 ? -12.875 33.987 -13.675 1.00 35.69 100 GLU A O 1
ATOM 817 N N . LYS A 1 101 ? -11.141 33.093 -12.554 1.00 34.16 101 LYS A N 1
ATOM 818 C CA . LYS A 1 101 ? -11.920 32.026 -11.923 1.00 34.16 101 LYS A CA 1
ATOM 819 C C . LYS A 1 101 ? -12.512 32.575 -10.630 1.00 34.16 101 LYS A C 1
ATOM 821 O O . LYS A 1 101 ? -11.839 32.665 -9.604 1.00 34.16 101 LYS A O 1
ATOM 826 N N . GLU A 1 102 ? -13.776 32.974 -10.729 1.00 31.30 102 GLU A N 1
ATOM 827 C CA . GLU A 1 102 ? -14.720 32.967 -9.616 1.00 31.30 102 GLU A CA 1
ATOM 828 C C . GLU A 1 102 ? -14.690 31.597 -8.922 1.00 31.30 102 GLU A C 1
ATOM 830 O O . GLU A 1 102 ? -14.476 30.563 -9.556 1.00 31.30 102 GLU A O 1
ATOM 835 N N . ALA A 1 103 ? -14.879 31.608 -7.603 1.00 42.53 103 ALA A N 1
ATOM 836 C CA . ALA A 1 103 ? -14.916 30.417 -6.771 1.00 42.53 103 ALA A CA 1
ATOM 837 C C . ALA A 1 103 ? -16.010 29.448 -7.252 1.00 42.53 103 ALA A C 1
ATOM 839 O O . ALA A 1 103 ? -17.202 29.707 -7.076 1.00 42.53 103 ALA A O 1
ATOM 840 N N . GLU A 1 104 ? -15.596 28.330 -7.847 1.00 35.88 104 GLU A N 1
ATOM 841 C CA . GLU A 1 104 ? -16.490 27.233 -8.205 1.00 35.88 104 GLU A CA 1
ATOM 842 C C . GLU A 1 104 ? -16.778 26.332 -6.987 1.00 35.88 104 GLU A C 1
ATOM 844 O O . GLU A 1 104 ? -15.910 26.130 -6.129 1.00 35.88 104 GLU A O 1
ATOM 849 N N . PRO A 1 105 ? -18.016 25.815 -6.879 1.00 39.38 105 PRO A N 1
ATOM 850 C CA . PRO A 1 105 ? -18.485 25.035 -5.742 1.00 39.38 105 PRO A CA 1
ATOM 851 C C . PRO A 1 105 ? -17.785 23.675 -5.691 1.00 39.38 105 PRO A C 1
ATOM 853 O O . PRO A 1 105 ? -17.392 23.127 -6.716 1.00 39.38 105 PRO A O 1
ATOM 856 N N . SER A 1 106 ? -17.661 23.119 -4.485 1.00 43.91 106 SER A N 1
ATOM 857 C CA . SER A 1 106 ? -17.051 21.815 -4.217 1.00 43.91 106 SER A CA 1
ATOM 858 C C . SER A 1 106 ? -17.587 20.726 -5.154 1.00 43.91 106 SER A C 1
ATOM 860 O O . SER A 1 106 ? -18.694 20.212 -4.965 1.00 43.91 106 SER A O 1
ATOM 862 N N . ILE A 1 107 ? -16.786 20.362 -6.153 1.00 42.94 107 ILE A N 1
ATOM 863 C CA . ILE A 1 107 ? -16.989 19.163 -6.957 1.00 42.94 107 ILE A CA 1
ATOM 864 C C . ILE A 1 107 ? -16.705 17.996 -6.015 1.00 42.94 107 ILE A C 1
ATOM 866 O O . ILE A 1 107 ? -15.554 17.740 -5.666 1.00 42.94 107 ILE A O 1
ATOM 870 N N . VAL A 1 108 ? -17.754 17.325 -5.545 1.00 51.94 108 VAL A N 1
ATOM 871 C CA . VAL A 1 108 ? -17.597 16.032 -4.874 1.00 51.94 108 VAL A CA 1
ATOM 872 C C . VAL A 1 108 ? -16.973 15.096 -5.916 1.00 51.94 108 VAL A C 1
ATOM 874 O O . VAL A 1 108 ? -17.549 14.961 -6.999 1.00 51.94 108 VAL A O 1
ATOM 877 N N . PRO A 1 109 ? -15.788 14.514 -5.671 1.00 56.72 109 PRO A N 1
ATOM 878 C CA . PRO A 1 109 ? -15.146 13.651 -6.651 1.00 56.72 109 PRO A CA 1
ATOM 879 C C . PRO A 1 109 ? -16.065 12.461 -6.949 1.00 56.72 109 PRO A C 1
ATOM 881 O O . PRO A 1 109 ? -16.481 11.744 -6.041 1.00 56.72 109 PRO A O 1
ATOM 884 N N . GLU A 1 110 ? -16.409 12.252 -8.222 1.00 67.69 110 GLU A N 1
ATOM 885 C CA . GLU A 1 110 ? -17.107 11.035 -8.639 1.00 67.69 110 GLU A CA 1
ATOM 886 C C . GLU A 1 110 ? -16.194 9.836 -8.367 1.00 67.69 110 GLU A C 1
ATOM 888 O O . GLU A 1 110 ? -15.206 9.615 -9.076 1.00 67.69 110 GLU A O 1
ATOM 893 N N . LEU A 1 111 ? -16.520 9.061 -7.333 1.00 82.12 111 LEU A N 1
ATOM 894 C CA . LEU A 1 111 ? -15.821 7.824 -7.018 1.00 82.12 111 LEU A CA 1
ATOM 895 C C . LEU A 1 111 ? -16.038 6.830 -8.158 1.00 82.12 111 LEU A C 1
ATOM 897 O O . LEU A 1 111 ? -17.167 6.481 -8.502 1.00 82.12 111 LEU A O 1
ATOM 901 N N . ARG A 1 112 ? -14.938 6.381 -8.760 1.00 86.50 112 ARG A N 1
ATOM 902 C CA . ARG A 1 112 ? -14.943 5.375 -9.824 1.00 86.50 112 ARG A CA 1
ATOM 903 C C . ARG A 1 112 ? -14.141 4.163 -9.390 1.00 86.50 112 ARG A C 1
ATOM 905 O O . ARG A 1 112 ? -13.168 4.284 -8.639 1.00 86.50 112 ARG A O 1
ATOM 912 N N . GLU A 1 113 ? -14.541 3.007 -9.899 1.00 87.12 113 GLU A N 1
ATOM 913 C CA . GLU A 1 113 ? -13.748 1.787 -9.804 1.00 87.12 113 GLU A CA 1
ATOM 914 C C . GLU A 1 113 ? -12.407 2.005 -10.512 1.00 87.12 113 GLU A C 1
ATOM 916 O O . GLU A 1 113 ? -12.353 2.496 -11.645 1.00 87.12 113 GLU A O 1
ATOM 921 N N . LYS A 1 114 ? -11.312 1.677 -9.825 1.00 86.00 114 LYS A N 1
ATOM 922 C CA . LYS A 1 114 ? -9.954 1.831 -10.346 1.00 86.00 114 LYS A CA 1
ATOM 923 C C . LYS A 1 114 ? -9.067 0.685 -9.884 1.00 86.00 114 LYS A C 1
ATOM 925 O O . LYS A 1 114 ? -9.221 0.172 -8.781 1.00 86.00 114 LYS A O 1
ATOM 930 N N . GLU A 1 115 ? -8.105 0.335 -10.725 1.00 89.12 115 GLU A N 1
ATOM 931 C CA . GLU A 1 115 ? -6.996 -0.547 -10.377 1.00 89.12 115 GLU A CA 1
ATOM 932 C C . GLU A 1 115 ? -5.763 0.320 -10.106 1.00 89.12 115 GLU A C 1
ATOM 934 O O . GLU A 1 115 ? -5.383 1.145 -10.943 1.00 89.12 115 GLU A O 1
ATOM 939 N N . ILE A 1 116 ? -5.146 0.148 -8.936 1.00 87.44 116 ILE A N 1
ATOM 940 C CA . ILE A 1 116 ? -3.883 0.803 -8.588 1.00 87.44 116 ILE A CA 1
ATOM 941 C C . ILE A 1 116 ? -2.788 -0.258 -8.595 1.00 87.44 116 ILE A C 1
ATOM 943 O O . ILE A 1 116 ? -2.819 -1.201 -7.809 1.00 87.44 116 ILE A O 1
ATOM 947 N N . ILE A 1 117 ? -1.797 -0.077 -9.466 1.00 87.50 117 ILE A N 1
ATOM 948 C CA . ILE A 1 117 ? -0.605 -0.923 -9.508 1.00 87.50 117 ILE A CA 1
ATOM 949 C C . ILE A 1 117 ? 0.473 -0.249 -8.660 1.00 87.50 117 ILE A C 1
ATOM 951 O O . ILE A 1 117 ? 1.030 0.774 -9.060 1.00 87.50 117 ILE A O 1
ATOM 955 N N . ILE A 1 118 ? 0.756 -0.831 -7.497 1.00 88.56 118 ILE A N 1
ATOM 956 C CA . ILE A 1 118 ? 1.840 -0.406 -6.607 1.00 88.56 118 ILE A CA 1
ATOM 957 C C . ILE A 1 118 ? 3.104 -1.173 -6.995 1.00 88.56 118 ILE A C 1
ATOM 959 O O . ILE A 1 118 ? 3.098 -2.404 -7.033 1.00 88.56 118 ILE A O 1
ATOM 963 N N . ARG A 1 119 ? 4.181 -0.454 -7.318 1.00 86.50 119 ARG A N 1
ATOM 964 C CA . ARG A 1 119 ? 5.458 -1.065 -7.710 1.00 86.50 119 ARG A CA 1
ATOM 965 C C . ARG A 1 119 ? 6.278 -1.475 -6.491 1.00 86.50 119 ARG A C 1
ATOM 967 O O . ARG A 1 119 ? 6.153 -0.890 -5.417 1.00 86.50 119 ARG A O 1
ATOM 974 N N . ASP A 1 120 ? 7.167 -2.446 -6.684 1.00 85.12 120 ASP A N 1
ATOM 975 C CA . ASP A 1 120 ? 8.122 -2.826 -5.646 1.00 85.12 120 ASP A CA 1
ATOM 976 C C . ASP A 1 120 ? 9.009 -1.631 -5.250 1.00 85.12 120 ASP A C 1
ATOM 978 O O . ASP A 1 120 ? 9.454 -0.858 -6.102 1.00 85.12 120 ASP A O 1
ATOM 982 N N . ASN A 1 121 ? 9.249 -1.476 -3.947 1.00 85.94 121 ASN A N 1
ATOM 983 C CA . ASN A 1 121 ? 9.953 -0.347 -3.323 1.00 85.94 121 ASN A CA 1
ATOM 984 C C . ASN A 1 121 ? 9.348 1.052 -3.573 1.00 85.94 121 ASN A C 1
ATOM 986 O O . ASN A 1 121 ? 10.001 2.062 -3.279 1.00 85.94 121 ASN A O 1
ATOM 990 N N . GLN A 1 122 ? 8.114 1.143 -4.079 1.00 86.50 122 GLN A N 1
ATOM 991 C CA . GLN A 1 122 ? 7.389 2.409 -4.153 1.00 86.50 122 GLN A CA 1
ATOM 992 C C . GLN A 1 122 ? 7.035 2.900 -2.740 1.00 86.50 122 GLN A C 1
ATOM 994 O O . GLN A 1 122 ? 6.583 2.135 -1.890 1.00 86.50 122 GLN A O 1
ATOM 999 N N . LYS A 1 123 ? 7.257 4.188 -2.485 1.00 86.25 123 LYS A N 1
ATOM 1000 C CA . LYS A 1 123 ? 7.000 4.876 -1.214 1.00 86.25 123 LYS A CA 1
ATOM 1001 C C . LYS A 1 123 ? 5.907 5.932 -1.403 1.00 86.25 123 LYS A C 1
ATOM 1003 O O . LYS A 1 123 ? 5.438 6.163 -2.511 1.00 86.25 123 LYS A O 1
ATOM 1008 N N . GLY A 1 124 ? 5.482 6.560 -0.307 1.00 85.31 124 GLY A N 1
ATOM 1009 C CA . GLY A 1 124 ? 4.500 7.654 -0.341 1.00 85.31 124 GLY A CA 1
ATOM 1010 C C . GLY A 1 124 ? 3.044 7.208 -0.516 1.00 85.31 124 GLY A C 1
ATOM 1011 O O . GLY A 1 124 ? 2.148 8.045 -0.580 1.00 85.31 124 GLY A O 1
ATOM 1012 N N . ILE A 1 125 ? 2.783 5.900 -0.557 1.00 89.69 125 ILE A N 1
ATOM 1013 C CA . ILE A 1 125 ? 1.425 5.358 -0.572 1.00 89.69 125 ILE A CA 1
ATOM 1014 C C . ILE A 1 125 ? 0.956 5.201 0.871 1.00 89.69 125 ILE A C 1
ATOM 1016 O O . ILE A 1 125 ? 1.600 4.516 1.661 1.00 89.69 125 ILE A O 1
ATOM 1020 N N . THR A 1 126 ? -0.163 5.840 1.204 1.00 92.81 126 THR A N 1
ATOM 1021 C CA . THR A 1 126 ? -0.752 5.817 2.545 1.00 92.81 126 THR A CA 1
ATOM 1022 C C . THR A 1 126 ? -2.178 5.287 2.476 1.00 92.81 126 THR A C 1
ATOM 1024 O O . THR A 1 126 ? -2.818 5.321 1.424 1.00 92.81 126 THR A O 1
ATOM 1027 N N . TYR A 1 127 ? -2.725 4.840 3.607 1.00 95.00 127 TYR A N 1
ATOM 1028 C CA . TYR A 1 127 ? -4.131 4.434 3.659 1.00 95.00 127 TYR A CA 1
ATOM 1029 C C . TYR A 1 127 ? -5.092 5.564 3.292 1.00 95.00 127 TYR A C 1
ATOM 1031 O O . TYR A 1 127 ? -6.115 5.308 2.665 1.00 95.00 127 TYR A O 1
ATOM 1039 N N . SER A 1 128 ? -4.738 6.811 3.609 1.00 92.00 128 SER A N 1
ATOM 1040 C CA . SER A 1 128 ? -5.549 7.978 3.257 1.00 92.00 128 SER A CA 1
ATOM 1041 C C . SER A 1 128 ? -5.646 8.160 1.740 1.00 92.00 128 SER A C 1
ATOM 1043 O O . SER A 1 128 ? -6.748 8.292 1.216 1.00 92.00 128 SER A O 1
ATOM 1045 N N . SER A 1 129 ? -4.531 8.051 1.006 1.00 90.12 129 SER A N 1
ATOM 1046 C CA . SER A 1 129 ? -4.558 8.196 -0.458 1.00 90.12 129 SER A CA 1
ATOM 1047 C C . SER A 1 129 ? -5.206 7.014 -1.188 1.00 90.12 129 SER A C 1
ATOM 1049 O O . SER A 1 129 ? -5.710 7.180 -2.302 1.00 90.12 129 SER A O 1
ATOM 1051 N N . LEU A 1 130 ? -5.203 5.823 -0.583 1.00 92.06 130 LEU A N 1
ATOM 1052 C CA . LEU A 1 130 ? -5.842 4.636 -1.155 1.00 92.06 130 LEU A CA 1
ATOM 1053 C C . LEU A 1 130 ? -7.348 4.583 -0.878 1.00 92.06 130 LEU A C 1
ATOM 1055 O O . LEU A 1 130 ? -8.121 4.296 -1.792 1.00 92.06 130 LEU A O 1
ATOM 1059 N N . PHE A 1 131 ? -7.751 4.851 0.365 1.00 93.19 131 PHE A N 1
ATOM 1060 C CA . PHE A 1 131 ? -9.089 4.534 0.868 1.00 93.19 131 PHE A CA 1
ATOM 1061 C C . PHE A 1 131 ? -9.881 5.743 1.367 1.00 93.19 131 PHE A C 1
ATOM 1063 O O . PHE A 1 131 ? -11.102 5.647 1.455 1.00 93.19 131 PHE A O 1
ATOM 1070 N N . GLY A 1 132 ? -9.230 6.870 1.674 1.00 91.31 132 GLY A N 1
ATOM 1071 C CA . GLY A 1 132 ? -9.867 8.015 2.334 1.00 91.31 132 GLY A CA 1
ATOM 1072 C C . GLY A 1 132 ? -11.098 8.535 1.590 1.00 91.31 132 GLY A C 1
ATOM 1073 O O . GLY A 1 132 ? -12.163 8.668 2.188 1.00 91.31 132 GLY A O 1
ATOM 1074 N N . ASP A 1 133 ? -10.983 8.723 0.272 1.00 90.31 133 ASP A N 1
ATOM 1075 C CA . ASP A 1 133 ? -12.093 9.189 -0.571 1.00 90.31 133 ASP A CA 1
ATOM 1076 C C . ASP A 1 133 ? -13.274 8.202 -0.596 1.00 90.31 133 ASP A C 1
ATOM 1078 O O . ASP A 1 133 ? -14.428 8.613 -0.693 1.00 90.31 133 ASP A O 1
ATOM 1082 N N . TYR A 1 134 ? -12.999 6.897 -0.497 1.00 90.62 134 TYR A N 1
ATOM 1083 C CA . TYR A 1 134 ? -14.008 5.836 -0.597 1.00 90.62 134 TYR A CA 1
ATOM 1084 C C . TYR A 1 134 ? -14.704 5.535 0.730 1.00 90.62 134 TYR A C 1
ATOM 1086 O O . TYR A 1 134 ? -15.828 5.040 0.732 1.00 90.62 134 TYR A O 1
ATOM 1094 N N . LEU A 1 135 ? -14.040 5.818 1.850 1.00 91.31 135 LEU A N 1
ATOM 1095 C CA . LEU A 1 135 ? -14.566 5.586 3.196 1.00 91.31 135 LEU A CA 1
ATOM 1096 C C . LEU A 1 135 ? -15.206 6.842 3.803 1.00 91.31 135 LEU A C 1
ATOM 1098 O O . LEU A 1 135 ? -15.716 6.800 4.922 1.00 91.31 135 LEU A O 1
ATOM 1102 N N . HIS A 1 136 ? -15.203 7.967 3.084 1.00 87.88 136 HIS A N 1
ATOM 1103 C CA . HIS A 1 136 ? -15.789 9.210 3.567 1.00 87.88 136 HIS A CA 1
ATOM 1104 C C . HIS A 1 136 ? -17.302 9.061 3.815 1.00 87.88 136 HIS A C 1
ATOM 1106 O O . HIS A 1 136 ? -18.086 8.824 2.895 1.00 87.88 136 HIS A O 1
ATOM 1112 N N . GLY A 1 137 ? -17.722 9.258 5.068 1.00 85.75 137 GLY A N 1
ATOM 1113 C CA . GLY A 1 137 ? -19.117 9.114 5.501 1.00 85.75 137 GLY A CA 1
ATOM 1114 C C . GLY A 1 137 ? -19.555 7.673 5.794 1.00 85.75 137 GLY A C 1
ATOM 1115 O O . GLY A 1 137 ? -20.735 7.453 6.063 1.00 85.75 137 GLY A O 1
ATOM 1116 N N . ALA A 1 138 ? -18.640 6.699 5.748 1.00 90.69 138 ALA A N 1
ATOM 1117 C CA . ALA A 1 138 ? -18.920 5.338 6.185 1.00 90.69 138 ALA A CA 1
ATOM 1118 C C . ALA A 1 138 ? -18.918 5.255 7.719 1.00 90.69 138 ALA A C 1
ATOM 1120 O O . ALA A 1 138 ? -17.944 5.643 8.366 1.00 90.69 138 ALA A O 1
ATOM 1121 N N . ASN A 1 139 ? -20.001 4.722 8.287 1.00 91.69 139 ASN A N 1
ATOM 1122 C CA . ASN A 1 139 ? -20.133 4.513 9.732 1.00 91.69 139 ASN A CA 1
ATOM 1123 C C . ASN A 1 139 ? -19.838 3.071 10.143 1.00 91.69 139 ASN A C 1
ATOM 1125 O O . ASN A 1 139 ? -19.392 2.849 11.258 1.00 91.69 139 ASN A O 1
ATOM 1129 N N . ASP A 1 140 ? -20.072 2.104 9.258 1.00 95.44 140 ASP A N 1
ATOM 1130 C CA . ASP A 1 140 ? -19.869 0.681 9.518 1.00 95.44 140 ASP A CA 1
ATOM 1131 C C . ASP A 1 140 ? -18.852 0.145 8.511 1.00 95.44 140 ASP A C 1
ATOM 1133 O O . ASP A 1 140 ? -19.085 0.178 7.300 1.00 95.44 140 ASP A O 1
ATOM 1137 N N . ILE A 1 141 ? -17.696 -0.287 9.014 1.00 96.75 141 ILE A N 1
ATOM 1138 C CA . ILE A 1 141 ? -16.555 -0.728 8.212 1.00 96.75 141 ILE A CA 1
ATOM 1139 C C . ILE A 1 141 ? -16.131 -2.114 8.687 1.00 96.75 141 ILE A C 1
ATOM 1141 O O . ILE A 1 141 ? -15.864 -2.324 9.868 1.00 96.75 141 ILE A O 1
ATOM 1145 N N . GLU A 1 142 ? -16.023 -3.041 7.742 1.00 97.69 142 GLU A N 1
ATOM 1146 C CA . GLU A 1 142 ? -15.497 -4.385 7.961 1.00 97.69 142 GLU A CA 1
ATOM 1147 C C . GLU A 1 142 ? -14.133 -4.515 7.270 1.00 97.69 142 GLU A C 1
ATOM 1149 O O . GLU A 1 142 ? -14.002 -4.251 6.072 1.00 97.69 142 GLU A O 1
ATOM 1154 N N . LEU A 1 143 ? -13.109 -4.897 8.032 1.00 97.12 143 LEU A N 1
ATOM 1155 C CA . LEU A 1 143 ? -11.756 -5.143 7.547 1.00 97.12 143 LEU A CA 1
ATOM 1156 C C . LEU A 1 143 ? -11.431 -6.627 7.698 1.00 97.12 143 LEU A C 1
ATOM 1158 O O . LEU A 1 143 ? -11.296 -7.122 8.812 1.00 97.12 143 LEU A O 1
ATOM 1162 N N . VAL A 1 144 ? -11.245 -7.315 6.575 1.00 97.75 144 VAL A N 1
ATOM 1163 C CA . VAL A 1 144 ? -10.857 -8.730 6.548 1.00 97.75 144 VAL A CA 1
ATOM 1164 C C . VAL A 1 144 ? -9.385 -8.837 6.152 1.00 97.75 144 VAL A C 1
ATOM 1166 O O . VAL A 1 144 ? -9.039 -8.615 4.991 1.00 97.75 144 VAL A O 1
ATOM 1169 N N . ASP A 1 145 ? -8.515 -9.175 7.106 1.00 97.06 145 ASP A N 1
ATOM 1170 C CA . ASP A 1 145 ? -7.075 -9.347 6.874 1.00 97.06 145 ASP A CA 1
ATOM 1171 C C . ASP A 1 145 ? -6.519 -10.533 7.688 1.00 97.06 145 ASP A C 1
ATOM 1173 O O . ASP A 1 145 ? -6.379 -10.438 8.911 1.00 97.06 145 ASP A O 1
ATOM 1177 N N . PRO A 1 146 ? -6.142 -11.649 7.034 1.00 95.62 146 PRO A N 1
ATOM 1178 C CA . PRO A 1 146 ? -5.692 -12.864 7.712 1.00 95.62 146 PRO A CA 1
ATOM 1179 C C . PRO A 1 146 ? -4.274 -12.767 8.291 1.00 95.62 146 PRO A C 1
ATOM 1181 O O . PRO A 1 146 ? -3.758 -13.761 8.797 1.00 95.62 146 PRO A O 1
ATOM 1184 N N . TYR A 1 147 ? -3.596 -11.626 8.161 1.00 95.25 147 TYR A N 1
ATOM 1185 C CA . TYR A 1 147 ? -2.192 -11.502 8.525 1.00 95.25 147 TYR A CA 1
ATOM 1186 C C . TYR A 1 147 ? -1.933 -10.602 9.725 1.00 95.25 147 TYR A C 1
ATOM 1188 O O . TYR A 1 147 ? -0.768 -10.359 9.989 1.00 95.25 147 TYR A O 1
ATOM 1196 N N . ILE A 1 148 ? -2.917 -10.112 10.477 1.00 96.19 148 ILE A N 1
ATOM 1197 C CA . ILE A 1 148 ? -2.655 -9.203 11.607 1.00 96.19 148 ILE A CA 1
ATOM 1198 C C . ILE A 1 148 ? -2.160 -9.990 12.837 1.00 96.19 148 ILE A C 1
ATOM 1200 O O . ILE A 1 148 ? -2.949 -10.416 13.679 1.00 96.19 148 ILE A O 1
ATOM 1204 N N . ARG A 1 149 ? -0.833 -10.191 12.928 1.00 93.75 149 ARG A N 1
ATOM 1205 C CA . ARG A 1 149 ? -0.209 -11.073 13.943 1.00 93.75 149 ARG A CA 1
ATOM 1206 C C . ARG A 1 149 ? 1.144 -10.624 14.496 1.00 93.75 149 ARG A C 1
ATOM 1208 O O . ARG A 1 149 ? 1.574 -11.051 15.564 1.00 93.75 149 ARG A O 1
ATOM 1215 N N . HIS A 1 150 ? 1.853 -9.770 13.768 1.00 93.88 150 HIS A N 1
ATOM 1216 C CA . HIS A 1 150 ? 3.171 -9.251 14.118 1.00 93.88 150 HIS A CA 1
ATOM 1217 C C . HIS A 1 150 ? 3.100 -7.756 14.457 1.00 93.88 150 HIS A C 1
ATOM 1219 O O . HIS A 1 150 ? 2.257 -7.038 13.918 1.00 93.88 150 HIS A O 1
ATOM 1225 N N . PRO A 1 151 ? 4.045 -7.223 15.256 1.00 94.12 151 PRO A N 1
ATOM 1226 C CA . PRO A 1 151 ? 3.980 -5.843 15.749 1.00 94.12 151 PRO A CA 1
ATOM 1227 C C . PRO A 1 151 ? 3.828 -4.763 14.668 1.00 94.12 151 PRO A C 1
ATOM 1229 O O . PRO A 1 151 ? 3.159 -3.757 14.877 1.00 94.12 151 PRO A O 1
ATOM 1232 N N . HIS A 1 152 ? 4.440 -4.947 13.496 1.00 95.56 152 HIS A N 1
ATOM 1233 C CA . HIS A 1 152 ? 4.318 -3.986 12.398 1.00 95.56 152 HIS A CA 1
ATOM 1234 C C . HIS A 1 152 ? 2.927 -4.009 11.742 1.00 95.56 152 HIS A C 1
ATOM 1236 O O . HIS A 1 152 ? 2.485 -2.984 11.242 1.00 95.56 152 HIS A O 1
ATOM 1242 N N . GLN A 1 153 ? 2.210 -5.133 11.789 1.00 96.75 153 GLN A N 1
ATOM 1243 C CA . GLN A 1 153 ? 0.856 -5.252 11.241 1.00 96.75 153 GLN A CA 1
ATOM 1244 C C . GLN A 1 153 ? -0.172 -4.585 12.159 1.00 96.75 153 GLN A C 1
ATOM 1246 O O . GLN A 1 153 ? -1.066 -3.900 11.677 1.00 96.75 153 GLN A O 1
ATOM 1251 N N . PHE A 1 154 ? 0.010 -4.668 13.478 1.00 96.62 154 PHE A N 1
ATOM 1252 C CA . PHE A 1 154 ? -0.785 -3.877 14.423 1.00 96.62 154 PHE A CA 1
ATOM 1253 C C . PHE A 1 154 ? -0.548 -2.370 14.259 1.00 96.62 154 PHE A C 1
ATOM 1255 O O . PHE A 1 154 ? -1.491 -1.585 14.323 1.00 96.62 154 PHE A O 1
ATOM 1262 N N . ARG A 1 155 ? 0.693 -1.949 13.968 1.00 95.94 155 ARG A N 1
ATOM 1263 C CA . ARG A 1 155 ? 0.982 -0.546 13.613 1.00 95.94 155 ARG A CA 1
ATOM 1264 C C . ARG A 1 155 ? 0.251 -0.120 12.343 1.00 95.94 155 ARG A C 1
ATOM 1266 O O . ARG A 1 155 ? -0.351 0.945 12.339 1.00 95.94 155 ARG A O 1
ATOM 1273 N N . ASN A 1 156 ? 0.247 -0.966 11.314 1.00 96.56 156 ASN A N 1
ATOM 1274 C CA . ASN A 1 156 ? -0.509 -0.720 10.088 1.00 96.56 156 ASN A CA 1
ATOM 1275 C C . ASN A 1 156 ? -2.013 -0.554 10.374 1.00 96.56 156 ASN A C 1
ATOM 1277 O O . ASN A 1 156 ? -2.635 0.392 9.897 1.00 96.56 156 ASN A O 1
ATOM 1281 N N . LEU A 1 157 ? -2.596 -1.419 11.209 1.00 96.81 157 LEU A N 1
ATOM 1282 C CA . LEU A 1 157 ? -3.992 -1.285 11.630 1.00 96.81 157 LEU A CA 1
ATOM 1283 C C . LEU A 1 157 ? -4.245 0.032 12.380 1.00 96.81 157 LEU A C 1
ATOM 1285 O O . LEU A 1 157 ? -5.244 0.704 12.138 1.00 96.81 157 LEU A O 1
ATOM 1289 N N . LEU A 1 158 ? -3.328 0.444 13.256 1.00 95.31 158 LEU A N 1
ATOM 1290 C CA . LEU A 1 158 ? -3.448 1.714 13.969 1.00 95.31 158 LEU A CA 1
ATOM 1291 C C . LEU A 1 158 ? -3.364 2.919 13.018 1.00 95.31 158 LEU A C 1
ATOM 1293 O O . LEU A 1 158 ? -4.117 3.878 13.180 1.00 95.31 158 LEU A O 1
ATOM 1297 N N . GLU A 1 159 ? -2.495 2.870 12.006 1.00 95.38 159 GLU A N 1
ATOM 1298 C CA . GLU A 1 159 ? -2.439 3.881 10.942 1.00 95.38 159 GLU A CA 1
ATOM 1299 C C . GLU A 1 159 ? -3.746 3.932 10.138 1.00 95.38 159 GLU A C 1
ATOM 1301 O O . GLU A 1 159 ? -4.217 5.018 9.789 1.00 95.38 159 GLU A O 1
ATOM 1306 N N . PHE A 1 160 ? -4.373 2.779 9.893 1.00 96.69 160 PHE A N 1
ATOM 1307 C CA . PHE A 1 160 ? -5.695 2.710 9.276 1.00 96.69 160 PHE A CA 1
ATOM 1308 C C . PHE A 1 160 ? -6.765 3.374 10.160 1.00 96.69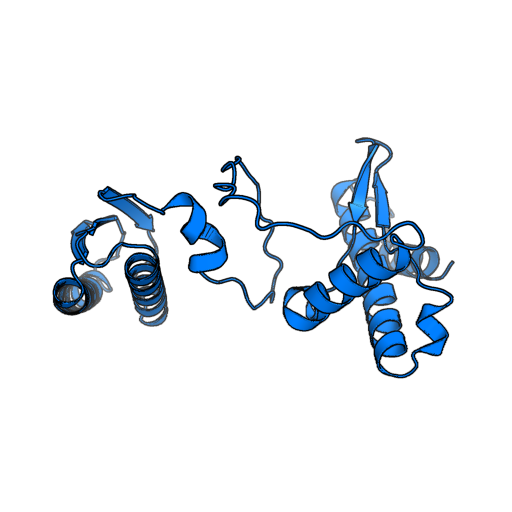 160 PHE A C 1
ATOM 1310 O O . PHE A 1 160 ? -7.488 4.250 9.688 1.00 96.69 160 PHE A O 1
ATOM 1317 N N . CYS A 1 161 ? -6.808 3.066 11.460 1.00 94.94 161 CYS A N 1
ATOM 1318 C CA . CYS A 1 161 ? -7.698 3.737 12.417 1.00 94.94 161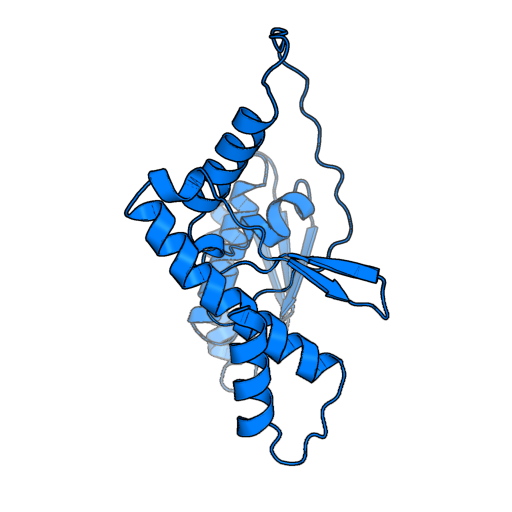 CYS A CA 1
ATOM 1319 C C . CYS A 1 161 ? -7.449 5.254 12.488 1.00 94.94 161 CYS A C 1
ATOM 1321 O O . CYS A 1 161 ? -8.391 6.044 12.578 1.00 94.94 161 CYS A O 1
ATOM 1323 N N . ALA A 1 162 ? -6.187 5.686 12.419 1.00 93.69 162 ALA A N 1
ATOM 1324 C CA . ALA A 1 162 ? -5.833 7.101 12.399 1.00 93.69 162 ALA A CA 1
ATOM 1325 C C . ALA A 1 162 ? -6.375 7.807 11.146 1.00 93.69 162 ALA A C 1
ATOM 1327 O O . ALA A 1 162 ? -6.876 8.926 11.248 1.00 93.69 162 ALA A O 1
ATOM 1328 N N . MET A 1 163 ? -6.328 7.145 9.986 1.00 94.81 163 MET A N 1
ATOM 1329 C CA . MET A 1 163 ? -6.949 7.635 8.755 1.00 94.81 163 MET A CA 1
ATOM 1330 C C . MET A 1 163 ? -8.473 7.749 8.901 1.00 94.81 163 MET A C 1
ATOM 1332 O O . MET A 1 163 ? -9.018 8.804 8.581 1.00 94.81 163 MET A O 1
ATOM 1336 N N . LEU A 1 164 ? -9.147 6.744 9.477 1.00 93.81 164 LEU A N 1
ATOM 1337 C CA . LEU A 1 164 ? -10.593 6.805 9.747 1.00 93.81 164 LEU A CA 1
ATOM 1338 C C . LEU A 1 164 ? -10.968 8.012 10.619 1.00 93.81 164 LEU A C 1
ATOM 1340 O O . LEU A 1 164 ? -11.951 8.705 10.360 1.00 93.81 164 LEU A O 1
ATOM 1344 N N . ASN A 1 165 ? -10.151 8.316 11.626 1.00 91.44 165 ASN A N 1
ATOM 1345 C CA . ASN A 1 165 ? -10.352 9.501 12.452 1.00 91.44 165 ASN A CA 1
ATOM 1346 C C . ASN A 1 165 ? -10.146 10.828 11.695 1.00 91.44 165 ASN A C 1
ATOM 1348 O O . ASN A 1 165 ? -10.757 11.835 12.040 1.00 91.44 165 ASN A O 1
ATOM 1352 N N . GLN A 1 166 ? -9.282 10.862 10.682 1.00 90.44 166 GLN A N 1
ATOM 1353 C CA . GLN A 1 166 ? -9.074 12.071 9.882 1.00 90.44 166 GLN A CA 1
ATOM 1354 C C . GLN A 1 166 ? -10.243 12.348 8.933 1.00 90.44 166 GLN A C 1
ATOM 1356 O O . GLN A 1 166 ? -10.575 13.512 8.716 1.00 90.44 166 GLN A O 1
ATOM 1361 N N . ILE A 1 167 ? -10.858 11.300 8.376 1.00 89.25 167 ILE A N 1
ATOM 1362 C CA . ILE A 1 167 ? -11.954 11.439 7.405 1.00 89.25 167 ILE A CA 1
ATOM 1363 C C . ILE A 1 167 ? -13.324 11.637 8.061 1.00 89.25 167 ILE A C 1
ATOM 1365 O O . ILE A 1 167 ? -14.232 12.174 7.426 1.00 89.25 167 ILE A O 1
ATOM 1369 N N . LYS A 1 168 ? -13.504 11.206 9.314 1.00 86.75 168 LYS A N 1
ATOM 1370 C CA . LYS A 1 168 ? -14.793 11.325 10.004 1.00 86.75 168 LYS A CA 1
ATOM 1371 C C . LYS A 1 168 ? -15.083 12.756 10.445 1.00 86.75 168 LYS A C 1
ATOM 1373 O O . LYS A 1 168 ? -14.180 13.532 10.766 1.00 86.75 168 LYS A O 1
ATOM 1378 N N . GLN A 1 169 ? -16.363 13.111 10.544 1.00 80.62 169 GLN A N 1
ATOM 1379 C CA . GLN A 1 169 ? -16.735 14.397 11.129 1.00 80.62 169 GLN A CA 1
ATOM 1380 C C . GLN A 1 169 ? -16.612 14.338 12.656 1.00 80.62 169 GLN A C 1
ATOM 1382 O O . GLN A 1 169 ? -16.752 13.287 13.275 1.00 80.62 169 GLN A O 1
ATOM 1387 N N . LYS A 1 170 ? -16.399 15.492 13.303 1.00 75.25 170 LYS A N 1
ATOM 1388 C CA . LYS A 1 170 ? -16.144 15.585 14.759 1.00 75.25 170 LYS A CA 1
ATOM 1389 C C . LYS A 1 170 ? -17.233 14.979 15.658 1.00 75.25 170 LYS A C 1
ATOM 1391 O O . LYS A 1 170 ? -17.008 14.856 16.857 1.00 75.25 170 LYS A O 1
ATOM 1396 N N . LYS A 1 171 ? -18.418 14.699 15.118 1.00 75.94 171 LYS A N 1
ATOM 1397 C CA . LYS A 1 171 ? -19.569 14.161 15.853 1.00 75.94 171 LYS A CA 1
ATOM 1398 C C . LYS A 1 171 ? -19.899 12.716 15.491 1.00 75.94 171 LYS A C 1
ATOM 1400 O O . LYS A 1 171 ? -20.797 12.161 16.115 1.00 75.94 171 LYS A O 1
ATOM 1405 N N . ASP A 1 172 ? -19.196 12.143 14.523 1.00 82.81 172 ASP A N 1
ATOM 1406 C CA . ASP A 1 172 ? -19.516 10.822 14.009 1.00 82.81 172 ASP A CA 1
ATOM 1407 C C . ASP A 1 172 ? -18.706 9.756 14.754 1.00 82.81 172 ASP A C 1
ATOM 1409 O O . ASP A 1 172 ? -17.519 9.928 15.080 1.00 82.81 172 ASP A O 1
ATOM 1413 N N . GLU A 1 173 ? -19.384 8.647 15.026 1.00 89.81 173 GLU A N 1
ATOM 1414 C CA . GLU A 1 173 ? -18.804 7.418 15.551 1.00 89.81 173 GLU A CA 1
ATOM 1415 C C . GLU A 1 173 ? -18.697 6.409 14.409 1.00 89.81 173 GLU A C 1
ATOM 1417 O O . GLU A 1 173 ? -19.614 6.285 13.598 1.00 89.81 173 GLU A O 1
ATOM 1422 N N . ILE A 1 174 ? -17.569 5.702 14.348 1.00 94.50 174 ILE A N 1
ATOM 1423 C CA . ILE A 1 174 ? -17.329 4.657 13.348 1.00 94.50 174 ILE A CA 1
ATOM 1424 C C . ILE A 1 174 ? -17.273 3.313 14.058 1.00 94.50 174 ILE A C 1
ATOM 1426 O O . ILE A 1 174 ? -16.481 3.142 14.981 1.00 94.50 174 ILE A O 1
ATOM 1430 N N . ASN A 1 175 ? -18.064 2.352 13.601 1.00 96.44 175 ASN A N 1
ATOM 1431 C CA . ASN A 1 175 ? -17.943 0.946 13.946 1.00 96.44 175 ASN A CA 1
ATOM 1432 C C . ASN A 1 175 ? -16.933 0.294 12.999 1.00 96.44 175 ASN A C 1
ATOM 1434 O O . ASN A 1 175 ? -17.159 0.223 11.792 1.00 96.44 175 ASN A O 1
ATOM 1438 N N . LEU A 1 176 ? -15.815 -0.174 13.551 1.00 97.25 176 LEU A N 1
ATOM 1439 C CA . LEU A 1 176 ? -14.807 -0.934 12.823 1.00 97.25 176 LEU A CA 1
ATOM 1440 C C . LEU A 1 176 ? -14.815 -2.375 13.335 1.00 97.25 176 LEU A C 1
ATOM 1442 O O . LEU A 1 176 ? -14.528 -2.620 14.506 1.00 97.25 176 LEU A O 1
ATOM 1446 N N . HIS A 1 177 ? -15.132 -3.317 12.453 1.00 98.12 177 HIS A N 1
ATOM 1447 C CA . HIS A 1 177 ? -15.062 -4.746 12.724 1.00 98.12 177 HIS A CA 1
ATOM 1448 C C . HIS A 1 177 ? -13.885 -5.364 11.968 1.00 98.12 177 HIS A C 1
ATOM 1450 O O . HIS A 1 177 ? -13.796 -5.217 10.750 1.00 98.12 177 HIS A O 1
ATOM 1456 N N . VAL A 1 178 ? -12.967 -6.020 12.676 1.00 98.06 178 VAL A N 1
ATOM 1457 C CA . VAL A 1 178 ? -11.777 -6.646 12.088 1.00 98.06 178 VAL A CA 1
ATOM 1458 C C . VAL A 1 178 ? -11.883 -8.162 12.160 1.00 98.06 178 VAL A C 1
ATOM 1460 O O . VAL A 1 178 ? -11.880 -8.738 13.242 1.00 98.06 178 VAL A O 1
ATOM 1463 N N . VAL A 1 179 ? -11.893 -8.810 11.002 1.00 97.75 179 VAL A N 1
ATOM 1464 C CA . VAL A 1 179 ? -11.807 -10.265 10.878 1.00 97.75 179 VAL A CA 1
ATOM 1465 C C . VAL A 1 179 ? -10.365 -10.613 10.535 1.00 97.75 179 VAL A C 1
ATOM 1467 O O . VAL A 1 179 ? -9.853 -10.204 9.487 1.00 97.75 179 VAL A O 1
ATOM 1470 N N . SER A 1 180 ? -9.689 -11.348 11.413 1.00 96.56 180 SER A N 1
ATOM 1471 C CA . SER A 1 180 ? -8.317 -11.797 11.177 1.00 96.56 180 SER A CA 1
ATOM 1472 C C . SER A 1 180 ? -8.182 -13.306 11.322 1.00 96.56 180 SER A C 1
ATOM 1474 O O . SER A 1 180 ? -9.161 -14.004 11.513 1.00 96.56 180 SER A O 1
ATOM 1476 N N . TRP A 1 181 ? -6.969 -13.831 11.176 1.00 95.81 181 TRP A N 1
ATOM 1477 C CA . TRP A 1 181 ? -6.670 -15.233 11.439 1.00 95.81 181 TRP A CA 1
ATOM 1478 C C . TRP A 1 181 ? -5.317 -15.329 12.131 1.00 95.81 181 TRP A C 1
ATOM 1480 O O . TRP A 1 181 ? -4.350 -14.697 11.706 1.00 95.81 181 TRP A O 1
ATOM 1490 N N . ASN A 1 182 ? -5.238 -16.144 13.179 1.00 91.88 182 ASN A N 1
ATOM 1491 C CA . ASN A 1 182 ? -4.011 -16.381 13.925 1.00 91.88 182 ASN A CA 1
ATOM 1492 C C . ASN A 1 182 ? -3.847 -17.860 14.266 1.00 91.88 182 ASN A C 1
ATOM 1494 O O . ASN A 1 182 ? -4.820 -18.589 14.447 1.00 91.88 182 ASN A O 1
ATOM 1498 N N . ASP A 1 183 ? -2.595 -18.305 14.358 1.00 92.44 183 ASP A N 1
ATOM 1499 C CA . ASP A 1 183 ? -2.278 -19.624 14.902 1.00 92.44 183 ASP A CA 1
ATOM 1500 C C . ASP A 1 183 ? -2.320 -19.607 16.443 1.00 92.44 183 ASP A C 1
ATOM 1502 O O . ASP A 1 183 ? -2.408 -18.552 17.079 1.00 92.44 183 ASP A O 1
ATOM 1506 N N . GLU A 1 184 ? -2.264 -20.787 17.064 1.00 91.94 184 GLU A N 1
ATOM 1507 C CA . GLU A 1 184 ? -2.351 -20.926 18.527 1.00 91.94 184 GLU A CA 1
ATOM 1508 C C . GLU A 1 184 ? -1.226 -20.190 19.278 1.00 91.94 184 GLU A C 1
ATOM 1510 O O . GLU A 1 184 ? -1.411 -19.804 20.431 1.00 91.94 184 GLU A O 1
ATOM 1515 N N . GLU A 1 185 ? -0.075 -19.968 18.637 1.00 92.31 185 GLU A N 1
ATOM 1516 C CA . GLU A 1 185 ? 1.074 -19.286 19.239 1.00 92.31 185 GLU A CA 1
ATOM 1517 C C . GLU A 1 185 ? 0.879 -17.763 19.258 1.00 92.31 185 GLU A C 1
ATOM 1519 O O . GLU A 1 185 ? 1.155 -17.110 20.266 1.00 92.31 185 GLU A O 1
ATOM 1524 N N . HIS A 1 186 ? 0.362 -17.194 18.167 1.00 92.19 186 HIS A N 1
ATOM 1525 C CA . HIS A 1 186 ? 0.165 -15.752 18.017 1.00 92.19 186 HIS A CA 1
ATOM 1526 C C . HIS A 1 186 ? -1.176 -15.267 18.573 1.00 92.19 186 HIS A C 1
ATOM 1528 O O . HIS A 1 186 ? -1.310 -14.075 18.853 1.00 92.19 186 HIS A O 1
ATOM 1534 N N . THR A 1 187 ? -2.164 -16.151 18.749 1.00 93.12 187 THR A N 1
ATOM 1535 C CA . THR A 1 187 ? -3.517 -15.781 19.205 1.00 93.12 187 THR A CA 1
ATOM 1536 C C . THR A 1 187 ? -3.516 -15.008 20.532 1.00 93.12 187 THR A C 1
ATOM 1538 O O . THR A 1 187 ? -4.105 -13.928 20.558 1.00 93.12 187 THR A O 1
ATOM 1541 N N . PRO A 1 188 ? -2.834 -15.454 21.611 1.00 94.62 188 PRO A N 1
ATOM 1542 C CA . PRO A 1 188 ? -2.851 -14.729 22.885 1.00 94.62 188 PRO A CA 1
ATOM 1543 C C . PRO A 1 188 ? -2.266 -13.318 22.762 1.00 94.62 188 PRO A C 1
ATOM 1545 O O . PRO A 1 188 ? -2.863 -12.351 23.215 1.00 94.62 188 PRO A O 1
ATOM 1548 N N . ILE A 1 189 ? -1.130 -13.196 22.067 1.00 93.69 189 ILE A N 1
ATOM 1549 C CA . ILE A 1 189 ? -0.458 -11.911 21.833 1.00 93.69 189 ILE A CA 1
ATOM 1550 C C . ILE A 1 189 ? -1.347 -10.995 20.990 1.00 93.69 189 ILE A C 1
ATOM 1552 O O . ILE A 1 189 ? -1.400 -9.790 21.217 1.00 93.69 189 ILE A O 1
ATOM 1556 N N . SER A 1 190 ? -2.034 -11.554 19.997 1.00 94.69 190 SER A N 1
ATOM 1557 C CA . SER A 1 190 ? -2.901 -10.782 19.114 1.00 94.69 190 SER A CA 1
ATOM 1558 C C . SER A 1 190 ? -4.117 -10.249 19.858 1.00 94.69 190 SER A C 1
ATOM 1560 O O . SER A 1 190 ? -4.420 -9.074 19.697 1.00 94.69 190 SER A O 1
ATOM 1562 N N . ILE A 1 191 ? -4.750 -11.066 20.709 1.00 96.12 191 ILE A N 1
ATOM 1563 C CA . ILE A 1 191 ? -5.846 -10.644 21.599 1.00 96.12 191 ILE A CA 1
ATOM 1564 C C . ILE A 1 191 ? -5.410 -9.446 22.446 1.00 96.12 191 ILE A C 1
ATOM 1566 O O . ILE A 1 191 ? -6.061 -8.408 22.391 1.00 96.12 191 ILE A O 1
ATOM 1570 N N . ASP A 1 192 ? -4.266 -9.545 23.131 1.00 96.50 192 ASP A N 1
ATOM 1571 C CA . ASP A 1 192 ? -3.761 -8.453 23.973 1.00 96.50 192 ASP A CA 1
ATOM 1572 C C . ASP A 1 192 ? -3.547 -7.154 23.166 1.00 96.50 192 ASP A C 1
ATOM 1574 O O . ASP A 1 192 ? -3.940 -6.070 23.599 1.00 96.50 192 ASP A O 1
ATOM 1578 N N . ASN A 1 193 ? -2.962 -7.248 21.963 1.00 96.62 193 ASN A N 1
ATOM 1579 C CA . ASN A 1 193 ? -2.754 -6.082 21.093 1.00 96.62 193 ASN A CA 1
ATOM 1580 C C . ASN A 1 193 ? -4.076 -5.507 20.558 1.00 96.62 193 ASN A C 1
ATOM 1582 O O . ASN A 1 193 ? -4.212 -4.288 20.442 1.00 96.62 193 ASN A O 1
ATOM 1586 N N . PHE A 1 194 ? -5.043 -6.355 20.202 1.00 97.00 194 PHE A N 1
ATOM 1587 C CA . PHE A 1 194 ? -6.354 -5.907 19.737 1.00 97.00 194 PHE A CA 1
ATOM 1588 C C . PHE A 1 194 ? -7.143 -5.219 20.848 1.00 97.00 194 PHE A C 1
ATOM 1590 O O . PHE A 1 194 ? -7.740 -4.175 20.590 1.00 97.00 194 PHE A O 1
ATOM 1597 N N . ASP A 1 195 ? -7.091 -5.739 22.073 1.00 96.56 195 ASP A N 1
ATOM 1598 C CA . ASP A 1 195 ? -7.716 -5.118 23.239 1.00 96.56 195 ASP A CA 1
ATOM 1599 C C . ASP A 1 195 ? -7.086 -3.746 23.543 1.00 96.56 195 ASP A C 1
ATOM 1601 O O . ASP A 1 195 ? -7.805 -2.766 23.754 1.00 96.56 195 ASP A O 1
ATOM 1605 N N . GLU A 1 196 ? -5.755 -3.623 23.465 1.00 96.06 196 GLU A N 1
ATOM 1606 C CA . GLU A 1 196 ? -5.064 -2.334 23.625 1.00 96.06 196 GLU A CA 1
ATOM 1607 C C . GLU A 1 196 ? -5.480 -1.323 22.540 1.00 96.06 196 GLU A C 1
ATOM 1609 O O . GLU A 1 196 ? -5.771 -0.155 22.830 1.00 96.06 196 GLU A O 1
ATOM 1614 N N . ILE A 1 197 ? -5.561 -1.766 21.280 1.00 95.62 197 ILE A N 1
ATOM 1615 C CA . ILE A 1 197 ? -6.047 -0.929 20.175 1.00 95.62 197 ILE A CA 1
ATOM 1616 C C . ILE A 1 197 ? -7.497 -0.511 20.430 1.00 95.62 197 ILE A C 1
ATOM 1618 O O . ILE A 1 197 ? -7.813 0.670 20.273 1.00 95.62 197 ILE A O 1
ATOM 1622 N N . GLN A 1 198 ? -8.356 -1.439 20.859 1.00 96.31 198 GLN A N 1
ATOM 1623 C CA . GLN A 1 198 ? -9.766 -1.192 21.147 1.00 96.31 198 GLN A CA 1
ATOM 1624 C C . GLN A 1 198 ? -9.944 -0.090 22.195 1.00 96.31 198 GLN A C 1
ATOM 1626 O O . GLN A 1 198 ? -10.749 0.825 22.003 1.00 96.31 198 GLN A O 1
ATOM 1631 N N . GLU A 1 199 ? -9.178 -0.135 23.285 1.00 94.75 199 GLU A N 1
ATOM 1632 C CA . GLU A 1 199 ? -9.201 0.902 24.319 1.00 94.75 199 GLU A CA 1
ATOM 1633 C C . GLU A 1 199 ? -8.695 2.254 23.796 1.00 94.75 199 GLU A C 1
ATOM 1635 O O . GLU A 1 199 ? -9.314 3.295 24.048 1.00 94.75 199 GLU A O 1
ATOM 1640 N N . SER A 1 200 ? -7.608 2.244 23.020 1.00 93.69 200 SER A N 1
ATOM 1641 C CA . SER A 1 200 ? -6.981 3.450 22.470 1.00 93.69 200 SER A CA 1
ATOM 1642 C C . SER A 1 200 ? -7.911 4.209 21.517 1.00 93.69 200 SER A C 1
ATOM 1644 O O . SER A 1 200 ? -8.171 5.408 21.697 1.00 93.69 200 SER A O 1
ATOM 1646 N N . VAL A 1 201 ? -8.487 3.515 20.531 1.00 94.00 201 VAL A N 1
ATOM 1647 C CA . VAL A 1 201 ? -9.297 4.147 19.474 1.00 94.00 201 VAL A CA 1
ATOM 1648 C C . VAL A 1 201 ? -10.703 4.527 19.943 1.00 94.00 201 VAL A C 1
ATOM 1650 O O . VAL A 1 201 ? -11.328 5.420 19.362 1.00 94.00 201 VAL A O 1
ATOM 1653 N N . ARG A 1 202 ? -11.178 3.949 21.055 1.00 92.56 202 ARG A N 1
ATOM 1654 C CA . ARG A 1 202 ? -12.457 4.322 21.676 1.00 92.56 202 ARG A CA 1
ATOM 1655 C C . ARG A 1 202 ? -12.493 5.784 22.103 1.00 92.56 202 ARG A C 1
ATOM 1657 O O . ARG A 1 202 ? -13.509 6.448 21.915 1.00 92.56 202 ARG A O 1
ATOM 1664 N N . SER A 1 203 ? -11.383 6.309 22.627 1.00 88.00 203 SER A N 1
ATOM 1665 C CA . SER A 1 203 ? -11.262 7.724 23.022 1.00 88.00 203 SER A CA 1
ATOM 1666 C C . SER A 1 203 ? -11.451 8.693 21.849 1.00 88.00 203 SER A C 1
ATOM 1668 O O . SER A 1 203 ? -11.858 9.841 22.023 1.00 88.00 203 SER A O 1
ATOM 1670 N N . VAL A 1 204 ? -11.189 8.195 20.644 1.00 88.62 204 VAL A N 1
ATOM 1671 C CA . VAL A 1 204 ? -11.267 8.924 19.387 1.00 88.62 204 VAL A CA 1
ATOM 1672 C C . VAL A 1 204 ? -12.642 8.741 18.733 1.00 88.62 204 VAL A C 1
ATOM 1674 O O . VAL A 1 204 ? -12.928 9.392 17.737 1.00 88.62 204 VAL A O 1
ATOM 1677 N N . GLY A 1 205 ? -13.541 7.929 19.302 1.00 90.06 205 GLY A N 1
ATOM 1678 C CA . GLY A 1 205 ? -14.883 7.663 18.772 1.00 90.06 205 GLY A CA 1
ATOM 1679 C C . GLY A 1 205 ? -14.882 6.646 17.630 1.00 90.06 205 GLY A C 1
ATOM 1680 O O . GLY A 1 205 ? -15.590 6.837 16.641 1.00 90.06 205 GLY A O 1
ATOM 1681 N N . ILE A 1 206 ? -14.029 5.624 17.728 1.00 94.62 206 ILE A N 1
ATOM 1682 C CA . ILE A 1 206 ? -14.080 4.421 16.895 1.00 94.62 206 ILE A CA 1
ATOM 1683 C C . ILE A 1 206 ? -14.464 3.257 17.812 1.00 94.62 206 ILE A C 1
ATOM 1685 O O . ILE A 1 206 ? -13.770 2.969 18.786 1.00 94.62 206 ILE A O 1
ATOM 1689 N N . ASN A 1 207 ? -15.584 2.609 17.519 1.00 95.56 207 ASN A N 1
ATOM 1690 C CA . ASN A 1 207 ? -16.032 1.393 18.175 1.00 95.56 207 ASN A CA 1
ATOM 1691 C C . ASN A 1 207 ? -15.395 0.190 17.470 1.00 95.56 207 ASN A C 1
ATOM 1693 O O . ASN A 1 207 ? -15.875 -0.267 16.434 1.00 95.56 207 ASN A O 1
ATOM 1697 N N . PHE A 1 208 ? -14.268 -0.260 18.011 1.00 97.44 208 PHE A N 1
ATOM 1698 C CA . PHE A 1 208 ? -13.485 -1.359 17.465 1.00 97.44 208 PHE A CA 1
ATOM 1699 C C . PHE A 1 208 ? -13.961 -2.702 18.020 1.00 97.44 208 PHE A C 1
ATOM 1701 O O . PHE A 1 208 ? -14.151 -2.843 19.226 1.00 97.44 208 PHE A O 1
ATOM 1708 N N . THR A 1 209 ? -14.128 -3.684 17.141 1.00 97.50 209 THR A N 1
ATOM 1709 C CA . THR A 1 209 ? -14.433 -5.079 17.481 1.00 97.50 209 THR A CA 1
ATOM 1710 C C . THR A 1 209 ? -13.626 -6.005 16.579 1.00 97.50 209 THR A C 1
ATOM 1712 O O . THR A 1 209 ? -13.253 -5.605 15.475 1.00 97.50 209 THR A O 1
ATOM 1715 N N . TYR A 1 210 ? -13.358 -7.232 17.021 1.00 96.94 210 TYR A N 1
ATOM 1716 C CA . TYR A 1 210 ? -12.578 -8.188 16.241 1.00 96.94 210 TYR A CA 1
ATOM 1717 C C . TYR A 1 210 ? -13.054 -9.636 16.411 1.00 96.94 210 TYR A C 1
ATOM 1719 O O . TYR A 1 210 ? -13.657 -9.978 17.430 1.00 96.94 210 TYR A O 1
ATOM 1727 N N . GLU A 1 211 ? -12.765 -10.475 15.416 1.00 96.38 211 GLU A N 1
ATOM 1728 C CA . GLU A 1 211 ? -12.940 -11.934 15.442 1.00 96.38 211 GLU A CA 1
ATOM 1729 C C . GLU A 1 211 ? -11.808 -12.666 14.685 1.00 96.38 211 GLU A C 1
ATOM 1731 O O . GLU A 1 211 ? -11.028 -12.034 13.961 1.00 96.38 211 GLU A O 1
ATOM 1736 N N . PHE A 1 212 ? -11.699 -13.987 14.893 1.00 93.38 212 PHE A N 1
ATOM 1737 C CA . PHE A 1 212 ? -10.668 -14.878 14.328 1.00 93.38 212 PHE A CA 1
ATOM 1738 C C . PHE A 1 212 ? -11.260 -16.032 13.512 1.00 93.38 212 PHE A C 1
ATOM 1740 O O . PHE A 1 212 ? -12.367 -16.491 13.882 1.00 93.38 212 PHE A O 1
#

Sequence (212 aa):
MAIRKAFSGLVKLIYPNKQMTEKEALELIDFAIEGRKRVKDQLYIIDETFLENKVDFCYTVKSSKKKVNVETLERLNDADLSLAEKELDEEFTESGTRKEKEAEPSIVPELREKEIIIRDNQKGITYSSLFGDYLHGANDIELVDPYIRHPHQFRNLLEFCAMLNQIKQKKDEINLHVVSWNDEEHTPISIDNFDEIQESVRSVGINFTYEF

Radius of gyration: 23.75 Å; chains: 1; bounding box: 41×56×55 Å

pLDDT: mean 82.85, std 18.0, range [27.19, 98.12]